Protein AF-A0A068RCE5-F1 (afdb_monomer_lite)

Foldseek 3Di:
DKLVVLCVLQVNDSVVSVVLLCVLCVVVVHDQVVFKDWDQDPPPRDTDIIGDDDPVSLLSSCVPPDPSSSVSVVVVVVVVVVVPDDDPPDPVVNVVVVVVVVVVVVVVVVVCVVCVVVVVLLVVPQPPDDFAALVVLCVSLVFDSVVLVVVCVVVQQWDDDPNATDGDPVCVVVVQKDWDWDADPVGDIDIGITGHSNNSSVSCVPCCCPGVPPPVPPQWDADFFWKAFPVGFIKTFGTARPVQQKTWIGGVPDPDIDIDRVVVCVVGIDTDD

Radius of gyration: 35.71 Å; chains: 1; bounding box: 73×87×72 Å

Secondary structure (DSSP, 8-state):
-BHHHHHHHHT--HHHHHHHHHHHHHHHT--GGGGEEEEEPTTT--EEEEEB--HHHHHHHHHTS-HHHHHHHHHHHHHHHTTSPPPPSSHHHHHHHHHHHHHHHHHHHHHHHHHHHHHHHHHHHHSS-S-EEHHHHHHHTT--HHHHHHHHHHTTSEEEETTEEEE-HHHHHTTSEEEEEEE-TTS-EEEEEEE-HHHHHHHHHHHHHHHSTTTTTTTEEEEEEEEEETT--EEEEEEEETTTTEEEEEETT--S-EEEEHHHHHHHEEE--

Structure (mmCIF, N/CA/C/O backbone):
data_AF-A0A068RCE5-F1
#
_entry.id   AF-A0A068RCE5-F1
#
loop_
_atom_site.group_PDB
_atom_site.id
_atom_site.type_symbol
_atom_site.label_atom_id
_atom_site.label_alt_id
_atom_site.label_comp_id
_atom_site.label_asym_id
_atom_site.label_entity_id
_atom_site.label_seq_id
_atom_site.pdbx_PDB_ins_code
_atom_site.Cartn_x
_atom_site.Cartn_y
_atom_site.Cartn_z
_atom_site.occupancy
_atom_site.B_iso_or_equiv
_atom_site.auth_seq_id
_atom_site.auth_comp_id
_atom_site.auth_asym_id
_atom_site.auth_atom_id
_atom_site.pdbx_PDB_model_num
ATOM 1 N N . MET A 1 1 ? -16.462 16.523 17.023 1.00 91.62 1 MET A N 1
ATOM 2 C CA . MET A 1 1 ? -17.443 17.088 16.072 1.00 91.62 1 MET A CA 1
ATOM 3 C C . MET A 1 1 ? -17.054 18.531 15.794 1.00 91.62 1 MET A C 1
ATOM 5 O O . MET A 1 1 ? -16.745 19.243 16.746 1.00 91.62 1 MET A O 1
ATOM 9 N N . SER A 1 2 ? -17.020 18.970 14.532 1.00 95.38 2 SER A N 1
ATOM 10 C CA . SER A 1 2 ? -16.568 20.337 14.219 1.00 95.38 2 SER A CA 1
ATOM 11 C C . SER A 1 2 ? -17.676 21.374 14.422 1.00 95.38 2 SER A C 1
ATOM 13 O O . SER A 1 2 ? -18.862 21.087 14.247 1.00 95.38 2 SER A O 1
ATOM 15 N N . SER A 1 3 ? -17.316 22.621 14.736 1.00 95.88 3 SER A N 1
ATOM 16 C CA . SER A 1 3 ? -18.290 23.710 14.898 1.00 95.88 3 SER A CA 1
ATOM 17 C C . SER A 1 3 ? -19.062 24.019 13.609 1.00 95.88 3 SER A C 1
ATOM 19 O O . SER A 1 3 ? -20.218 24.444 13.670 1.00 95.88 3 SER A O 1
ATOM 21 N N . ARG A 1 4 ? -18.477 23.747 12.433 1.00 94.62 4 ARG A N 1
ATOM 22 C CA . ARG A 1 4 ? -19.174 23.817 11.136 1.00 94.62 4 ARG A CA 1
ATOM 23 C C . ARG A 1 4 ? -20.193 22.699 10.960 1.00 94.62 4 ARG A C 1
ATOM 25 O O . ARG A 1 4 ? -21.299 22.961 10.492 1.00 94.62 4 ARG A O 1
ATOM 32 N N . GLU A 1 5 ? -19.845 21.478 11.356 1.00 94.50 5 GLU A N 1
ATOM 33 C CA . GLU A 1 5 ? -20.764 20.338 11.343 1.00 94.50 5 GLU A CA 1
ATOM 34 C C . GLU A 1 5 ? -21.948 20.587 12.290 1.00 94.50 5 GLU A C 1
ATOM 36 O O . GLU A 1 5 ? -23.103 20.436 11.893 1.00 94.50 5 GLU A O 1
ATOM 41 N N . ILE A 1 6 ? -21.683 21.095 13.498 1.00 95.19 6 ILE A N 1
ATOM 42 C CA . ILE A 1 6 ? -22.714 21.504 14.465 1.00 95.19 6 ILE A CA 1
ATOM 43 C C . ILE A 1 6 ? -23.626 22.581 13.864 1.00 95.19 6 ILE A C 1
ATOM 45 O O . ILE A 1 6 ? -24.852 22.475 13.955 1.00 95.19 6 ILE A O 1
ATOM 49 N N . ALA A 1 7 ? -23.061 23.601 13.212 1.00 95.81 7 ALA A N 1
ATOM 50 C CA . ALA A 1 7 ? -23.828 24.651 12.543 1.00 95.81 7 ALA A CA 1
ATOM 51 C C . ALA A 1 7 ? -24.741 24.088 11.440 1.00 95.81 7 ALA A C 1
ATOM 53 O O . ALA A 1 7 ? -25.925 24.423 11.393 1.00 95.81 7 ALA A O 1
ATOM 54 N N . ALA A 1 8 ? -24.234 23.170 10.613 1.00 94.75 8 ALA A N 1
ATOM 55 C CA . ALA A 1 8 ? -25.013 22.517 9.563 1.00 94.75 8 ALA A CA 1
ATOM 56 C C . ALA A 1 8 ? -26.163 21.662 10.130 1.00 94.75 8 ALA A C 1
ATOM 58 O O . ALA A 1 8 ? -27.304 21.776 9.679 1.00 94.75 8 ALA A O 1
ATOM 59 N N . LEU A 1 9 ? -25.907 20.855 11.164 1.00 94.19 9 LEU A N 1
ATOM 60 C CA . LEU A 1 9 ? -26.933 20.021 11.806 1.00 94.19 9 LEU A CA 1
ATOM 61 C C . LEU A 1 9 ? -28.018 20.866 12.479 1.00 94.19 9 LEU A C 1
ATOM 63 O O . LEU A 1 9 ? -29.211 20.537 12.442 1.00 94.19 9 LEU A O 1
ATOM 67 N N . THR A 1 10 ? -27.608 21.974 13.093 1.00 92.81 10 THR A N 1
ATOM 68 C CA . THR A 1 10 ? -28.510 22.827 13.867 1.00 92.81 10 THR A CA 1
ATOM 69 C C . THR A 1 10 ? -29.161 23.941 13.066 1.00 92.81 10 THR A C 1
ATOM 71 O O . THR A 1 10 ? -30.092 24.566 13.566 1.00 92.81 10 THR A O 1
ATOM 74 N N . GLN A 1 11 ? -28.716 24.173 11.829 1.00 92.94 11 GLN A N 1
ATOM 75 C CA . GLN A 1 11 ? -29.129 25.313 11.004 1.00 92.94 11 GLN A CA 1
ATOM 76 C C . GLN A 1 11 ? -28.867 26.669 11.689 1.00 92.94 11 GLN A C 1
ATOM 78 O O . GLN A 1 11 ? -29.516 27.669 11.386 1.00 92.94 11 GLN A O 1
ATOM 83 N N . LYS A 1 12 ? -27.909 26.716 12.625 1.00 92.75 12 LYS A N 1
ATOM 84 C CA . LYS A 1 12 ? -27.411 27.958 13.226 1.00 92.75 12 LYS A CA 1
ATOM 85 C C . LYS A 1 12 ? -26.290 28.516 12.360 1.00 92.75 12 LYS A C 1
ATOM 87 O O . LYS A 1 12 ? -25.569 27.771 11.698 1.00 92.75 12 LYS A O 1
ATOM 92 N N . ARG A 1 13 ? -26.092 29.836 12.386 1.00 95.50 13 ARG A N 1
ATOM 93 C CA . ARG A 1 13 ? -24.914 30.426 11.739 1.00 95.50 13 ARG A CA 1
ATOM 94 C C . ARG A 1 13 ? -23.663 29.941 12.466 1.00 95.50 13 ARG A C 1
ATOM 96 O O . ARG A 1 13 ? -23.629 29.934 13.695 1.00 95.50 13 ARG A O 1
ATOM 103 N N . HIS A 1 14 ? -22.621 29.598 11.710 1.00 94.88 14 HIS A N 1
ATOM 104 C CA . HIS A 1 14 ? -21.346 29.123 12.264 1.00 94.88 14 HIS A CA 1
ATOM 105 C C . HIS A 1 14 ? -20.757 30.092 13.299 1.00 94.88 14 HIS A C 1
ATOM 107 O O . HIS A 1 14 ? -20.295 29.659 14.348 1.00 94.88 14 HIS A O 1
ATOM 113 N N . PHE A 1 15 ? -20.892 31.399 13.063 1.00 95.62 15 PHE A N 1
ATOM 114 C CA . PHE A 1 15 ? -20.518 32.441 14.020 1.00 95.62 15 PHE A CA 1
ATOM 115 C C . PHE A 1 15 ? -21.217 32.305 15.384 1.00 95.62 15 PHE A C 1
ATOM 117 O O . PHE A 1 15 ? -20.566 32.417 16.419 1.00 95.62 15 PHE A O 1
ATOM 124 N N . ASP A 1 16 ? -22.528 32.037 15.403 1.00 95.81 16 ASP A N 1
ATOM 125 C CA . ASP A 1 16 ? -23.274 31.889 16.657 1.00 95.81 16 ASP A CA 1
ATOM 126 C C . ASP A 1 16 ? -22.847 30.619 17.405 1.00 95.81 16 ASP A C 1
ATOM 128 O O . ASP A 1 16 ? -22.744 30.643 18.625 1.00 95.81 16 ASP A O 1
ATOM 132 N N . VAL A 1 17 ? -22.539 29.537 16.680 1.00 95.56 17 VAL A N 1
ATOM 133 C CA . VAL A 1 17 ? -22.009 28.300 17.275 1.00 95.56 17 VAL A CA 1
ATOM 134 C C . VAL A 1 17 ? -20.625 28.527 17.882 1.00 95.56 17 VAL A C 1
ATOM 136 O O . VAL A 1 17 ? -20.387 28.095 19.002 1.00 95.56 17 VAL A O 1
ATOM 139 N N . MET A 1 18 ? -19.724 29.236 17.192 1.00 95.94 18 MET A N 1
ATOM 140 C CA . MET A 1 18 ? -18.404 29.571 17.743 1.00 95.94 18 MET A CA 1
ATOM 141 C C . MET A 1 18 ? -18.514 30.397 19.025 1.00 95.94 18 MET A C 1
ATOM 143 O O . MET A 1 18 ? -17.842 30.085 19.999 1.00 95.94 18 MET A O 1
ATOM 147 N N . ARG A 1 19 ? -19.406 31.393 19.052 1.00 95.81 19 ARG A N 1
ATOM 148 C CA . ARG A 1 19 ? -19.656 32.188 20.260 1.00 95.81 19 ARG A CA 1
ATOM 149 C C . ARG A 1 19 ? -20.193 31.335 21.410 1.00 95.81 19 ARG A C 1
ATOM 151 O O . ARG A 1 19 ? -19.812 31.548 22.555 1.00 95.81 19 ARG A O 1
ATOM 158 N N . ASP A 1 20 ? -21.107 30.409 21.125 1.00 95.88 20 ASP A N 1
ATOM 159 C CA . ASP A 1 20 ? -21.656 29.519 22.153 1.00 95.88 20 ASP A CA 1
ATOM 160 C C . ASP A 1 20 ? -20.568 28.594 22.723 1.00 95.88 20 ASP A C 1
ATOM 162 O O . ASP A 1 20 ? -20.542 28.366 23.928 1.00 95.88 20 ASP A O 1
ATOM 166 N N . ILE A 1 21 ? -19.645 28.121 21.877 1.00 96.25 21 ILE A N 1
ATOM 167 C CA . ILE A 1 21 ? -18.471 27.342 22.293 1.00 96.25 21 ILE A CA 1
ATOM 168 C C . ILE A 1 21 ? -17.568 28.182 23.195 1.00 96.25 21 ILE A C 1
ATOM 170 O O . ILE A 1 21 ? -17.272 27.760 24.303 1.00 96.25 21 ILE A O 1
ATOM 174 N N . GLU A 1 22 ? -17.176 29.383 22.771 1.00 96.06 22 GLU A N 1
ATOM 175 C CA . GLU A 1 22 ? -16.311 30.261 23.573 1.00 96.06 22 GLU A CA 1
ATOM 176 C C . GLU A 1 22 ? -16.919 30.554 24.953 1.00 96.06 22 GLU A C 1
ATOM 178 O O . GLU A 1 22 ? -16.228 30.447 25.962 1.00 96.06 22 GLU A O 1
ATOM 183 N N . ARG A 1 23 ? -18.229 30.835 25.015 1.00 96.06 23 ARG A N 1
ATOM 184 C CA . ARG A 1 23 ? -18.948 31.037 26.284 1.00 96.06 23 ARG A CA 1
ATOM 185 C C . ARG A 1 23 ? -19.003 29.782 27.147 1.00 96.06 23 ARG A C 1
ATOM 187 O O . ARG A 1 23 ? -18.909 29.884 28.363 1.00 96.06 23 ARG A O 1
ATOM 194 N N . MET A 1 24 ? -19.205 28.614 26.538 1.00 96.56 24 MET A N 1
ATOM 195 C CA . MET A 1 24 ? -19.209 27.342 27.259 1.00 96.56 24 MET A CA 1
ATOM 196 C C . MET A 1 24 ? -17.838 27.085 27.895 1.00 96.56 24 MET A C 1
ATOM 198 O O . MET A 1 24 ? -17.775 26.777 29.078 1.00 96.56 24 MET A O 1
ATOM 202 N N . PHE A 1 25 ? -16.750 27.276 27.147 1.00 96.81 25 PHE A N 1
ATOM 203 C CA . PHE A 1 25 ? -15.388 27.135 27.669 1.00 96.81 25 PHE A CA 1
ATOM 204 C C . PHE A 1 25 ? -15.085 28.153 28.780 1.00 96.81 25 PHE A C 1
ATOM 206 O O . PHE A 1 25 ? -14.553 27.779 29.821 1.00 96.81 25 PHE A O 1
ATOM 213 N N . GLU A 1 26 ? -15.517 29.409 28.623 1.00 95.81 26 GLU A N 1
ATOM 214 C CA . GLU A 1 26 ? -15.409 30.435 29.671 1.00 95.81 26 GLU A CA 1
ATOM 215 C C . GLU A 1 26 ? -16.122 30.014 30.969 1.00 95.81 26 GLU A C 1
ATOM 217 O O . GLU A 1 26 ? -15.574 30.172 32.057 1.00 95.81 26 GLU A O 1
ATOM 222 N N . GLN A 1 27 ? -17.319 29.426 30.865 1.00 94.75 27 GLN A N 1
ATOM 223 C CA . GLN A 1 27 ? -18.077 28.921 32.017 1.00 94.75 27 GLN A CA 1
ATOM 224 C C . GLN A 1 27 ? -17.422 27.709 32.688 1.00 94.75 27 GLN A C 1
ATOM 226 O O . GLN A 1 27 ? -17.545 27.553 33.903 1.00 94.75 27 GLN A O 1
ATOM 231 N N . LEU A 1 28 ? -16.742 26.861 31.913 1.00 94.62 28 LEU A N 1
ATOM 232 C CA . LEU A 1 28 ? -15.990 25.709 32.416 1.00 94.62 28 LEU A CA 1
ATOM 233 C C . LEU A 1 28 ? -14.626 26.110 33.009 1.00 94.62 28 LEU A C 1
ATOM 235 O O . LEU A 1 28 ? -14.025 25.328 33.740 1.00 94.62 28 LEU A O 1
ATOM 239 N N . GLY A 1 29 ? -14.152 27.334 32.745 1.00 94.19 29 GLY A N 1
ATOM 240 C CA . GLY A 1 29 ? -12.808 27.775 33.122 1.00 94.19 29 GLY A CA 1
ATOM 241 C C . GLY A 1 29 ? -11.709 27.154 32.253 1.00 94.19 29 GLY A C 1
ATOM 242 O O . GLY A 1 29 ? -10.571 27.025 32.702 1.00 94.19 29 GLY A O 1
ATOM 243 N N . GLU A 1 30 ? -12.048 26.764 31.024 1.00 94.81 30 GLU A N 1
ATOM 244 C CA . GLU A 1 30 ? -11.166 26.092 30.070 1.00 94.81 30 GLU A CA 1
ATOM 245 C C . GLU A 1 30 ? -10.806 27.008 28.888 1.00 94.81 30 GLU A C 1
ATOM 247 O O . GLU A 1 30 ? -11.535 27.946 28.561 1.00 94.81 30 GLU A O 1
ATOM 252 N N . ASP A 1 31 ? -9.683 26.735 28.215 1.00 92.44 31 ASP A N 1
ATOM 253 C CA . ASP A 1 31 ? -9.248 27.515 27.049 1.00 92.44 31 ASP A CA 1
ATOM 254 C C . ASP A 1 31 ? -9.745 26.885 25.730 1.00 92.44 31 ASP A C 1
ATOM 256 O O . ASP A 1 31 ? -9.297 25.792 25.360 1.00 92.44 31 ASP A O 1
ATOM 260 N N . PRO A 1 32 ? -10.610 27.570 24.953 1.00 90.62 32 PRO A N 1
ATOM 261 C CA . PRO A 1 32 ? -11.092 27.057 23.673 1.00 90.62 32 PRO A CA 1
ATOM 262 C C . PRO A 1 32 ? -9.989 26.951 22.606 1.00 90.62 32 PRO A C 1
ATOM 264 O O . PRO A 1 32 ? -10.195 26.283 21.590 1.00 90.62 32 PRO A O 1
ATOM 267 N N . GLN A 1 33 ? -8.814 27.569 22.791 1.00 90.81 33 GLN A N 1
ATOM 268 C CA . GLN A 1 33 ? -7.694 27.434 21.847 1.00 90.81 33 GLN A CA 1
ATOM 269 C C . GLN A 1 33 ? -7.186 25.996 21.729 1.00 90.81 33 GLN A C 1
ATOM 271 O O . GLN A 1 33 ? -6.713 25.617 20.658 1.00 90.81 33 GLN A O 1
ATOM 276 N N . GLY A 1 34 ? -7.348 25.169 22.770 1.00 89.00 34 GLY A N 1
ATOM 277 C CA . GLY A 1 34 ? -6.962 23.754 22.734 1.00 89.00 34 GLY A CA 1
ATOM 278 C C . GLY A 1 34 ? -7.698 22.938 21.665 1.00 89.00 34 GLY A C 1
ATOM 279 O O . GLY A 1 34 ? -7.194 21.911 21.217 1.00 89.00 34 GLY A O 1
ATOM 280 N N . CYS A 1 35 ? -8.860 23.416 21.212 1.00 91.38 35 CYS A N 1
ATOM 281 C CA . CYS A 1 35 ? -9.652 22.785 20.160 1.00 91.38 35 CYS A CA 1
ATOM 282 C C . CYS A 1 35 ? -9.793 23.643 18.891 1.00 91.38 35 CYS A C 1
ATOM 284 O O . CYS A 1 35 ? -10.565 23.289 17.997 1.00 91.38 35 CYS A O 1
ATOM 286 N N . ALA A 1 36 ? -9.081 24.769 18.786 1.00 93.56 36 ALA A N 1
ATOM 287 C CA . ALA A 1 36 ? -9.133 25.638 17.614 1.00 93.56 36 ALA A CA 1
ATOM 288 C C . ALA A 1 36 ? -8.346 25.041 16.433 1.00 93.56 36 ALA A C 1
ATOM 290 O O . ALA A 1 36 ? -7.205 24.609 16.580 1.00 93.56 36 ALA A O 1
ATOM 291 N N . GLN A 1 37 ? -8.933 25.062 15.235 1.00 93.19 37 GLN A N 1
ATOM 292 C CA . GLN A 1 37 ? -8.290 24.603 14.002 1.00 93.19 37 GLN A CA 1
ATOM 293 C C . GLN A 1 37 ? -8.615 25.512 12.810 1.00 93.19 37 GLN A C 1
ATOM 295 O O . GLN A 1 37 ? -9.588 26.271 12.818 1.00 93.19 37 GLN A O 1
ATOM 300 N N . ASN A 1 38 ? -7.787 25.430 11.766 1.00 91.88 38 ASN A N 1
ATOM 301 C CA . ASN A 1 38 ? -7.989 26.166 10.521 1.00 91.88 38 ASN A CA 1
ATOM 302 C C . ASN A 1 38 ? -8.658 25.272 9.477 1.00 91.88 38 ASN A C 1
ATOM 304 O O . ASN A 1 38 ? -8.106 24.255 9.061 1.00 91.88 38 ASN A O 1
ATOM 308 N N . PHE A 1 39 ? -9.821 25.699 9.001 1.00 89.31 39 PHE A N 1
ATOM 309 C CA . PHE A 1 39 ? -10.518 25.097 7.875 1.00 89.31 39 PHE A CA 1
ATOM 310 C C . PHE A 1 39 ? -10.140 25.804 6.576 1.00 89.31 39 PHE A C 1
ATOM 312 O O . PHE A 1 39 ? -10.364 27.008 6.434 1.00 89.31 39 PHE A O 1
ATOM 319 N N . VAL A 1 40 ? -9.610 25.054 5.611 1.00 90.75 40 VAL A N 1
ATOM 320 C CA . VAL A 1 40 ? -9.340 25.554 4.257 1.00 90.75 40 VAL A CA 1
ATOM 321 C C . VAL A 1 40 ? -10.590 25.366 3.407 1.00 90.75 40 VAL A C 1
ATOM 323 O O . VAL A 1 40 ? -11.037 24.243 3.179 1.00 90.75 40 VAL A O 1
ATOM 326 N N . HIS A 1 41 ? -11.158 26.462 2.914 1.00 85.75 41 HIS A N 1
ATOM 327 C CA . HIS A 1 41 ? -12.366 26.395 2.105 1.00 85.75 41 HIS A CA 1
ATOM 328 C C . HIS A 1 41 ? -12.047 25.948 0.664 1.00 85.75 41 HIS A C 1
ATOM 330 O O . HIS A 1 41 ? -11.203 26.559 0.002 1.00 85.75 41 HIS A O 1
ATOM 336 N N . PRO A 1 42 ? -12.739 24.922 0.127 1.00 86.50 42 PRO A N 1
ATOM 337 C CA . PRO A 1 42 ? -12.348 24.256 -1.121 1.00 86.50 42 PRO A CA 1
ATOM 338 C C . PRO A 1 42 ? -12.473 25.138 -2.371 1.00 86.50 42 PRO A C 1
ATOM 340 O O . PRO A 1 42 ? -11.832 24.869 -3.379 1.00 86.50 42 PRO A O 1
ATOM 343 N N . GLN A 1 43 ? -13.294 26.190 -2.323 1.00 88.00 43 GLN A N 1
ATOM 344 C CA . GLN A 1 43 ? -13.552 27.056 -3.480 1.00 88.00 43 GLN A CA 1
ATOM 345 C C . GLN A 1 43 ? -12.516 28.174 -3.671 1.00 88.00 43 GLN A C 1
ATOM 347 O O . GLN A 1 43 ? -12.311 28.631 -4.789 1.00 88.00 43 GLN A O 1
ATOM 352 N N . ASN A 1 44 ? -11.913 28.669 -2.589 1.00 90.62 44 ASN A N 1
ATOM 353 C CA . ASN A 1 44 ? -11.079 29.878 -2.614 1.00 90.62 44 ASN A CA 1
ATOM 354 C C . ASN A 1 44 ? -9.739 29.697 -1.884 1.00 90.62 44 ASN A C 1
ATOM 356 O O . ASN A 1 44 ? -8.971 30.652 -1.794 1.00 90.62 44 ASN A O 1
ATOM 360 N N . SER A 1 45 ? -9.477 28.503 -1.342 1.00 87.75 45 SER A N 1
ATOM 361 C CA . SER A 1 45 ? -8.292 28.169 -0.547 1.00 87.75 45 SER A CA 1
ATOM 362 C C . SER A 1 45 ? -8.045 29.105 0.644 1.00 87.75 45 SER A C 1
ATOM 364 O O . SER A 1 45 ? -6.940 29.143 1.183 1.00 87.75 45 SER A O 1
ATOM 366 N N . GLN A 1 46 ? -9.058 29.866 1.075 1.00 90.44 46 GLN A N 1
ATOM 367 C CA . GLN A 1 46 ? -8.955 30.741 2.238 1.00 90.44 46 GLN A CA 1
ATOM 368 C C . GLN A 1 46 ? -9.097 29.929 3.523 1.00 90.44 46 GLN A C 1
ATOM 370 O O . GLN A 1 46 ? -9.851 28.954 3.579 1.00 90.44 46 GLN A O 1
ATOM 375 N N . GLN A 1 47 ? -8.373 30.351 4.557 1.00 90.19 47 GLN A N 1
ATOM 376 C CA . GLN A 1 47 ? -8.423 29.738 5.878 1.00 90.19 47 GLN A CA 1
ATOM 377 C C . GLN A 1 47 ? -9.436 30.457 6.761 1.00 90.19 47 GLN A C 1
ATOM 379 O O . GLN A 1 47 ? -9.435 31.683 6.863 1.00 90.19 47 GLN A O 1
ATOM 384 N N . TYR A 1 48 ? -10.275 29.678 7.430 1.00 89.12 48 TYR A N 1
ATOM 385 C CA . TYR A 1 48 ? -11.241 30.160 8.402 1.00 89.12 48 TYR A CA 1
ATOM 386 C C . TYR A 1 48 ? -11.069 29.401 9.710 1.00 89.12 48 TYR A C 1
ATOM 388 O O . TYR A 1 48 ? -10.898 28.185 9.701 1.00 89.12 48 TYR A O 1
ATOM 396 N N . ARG A 1 49 ? -11.189 30.104 10.834 1.00 92.06 49 ARG A N 1
ATOM 397 C CA . ARG A 1 49 ? -11.148 29.476 12.155 1.00 92.06 49 ARG A CA 1
ATOM 398 C C . ARG A 1 49 ? -12.380 28.598 12.378 1.00 92.06 49 ARG A C 1
ATOM 400 O O . ARG A 1 49 ? -13.494 28.981 12.016 1.00 92.06 49 ARG A O 1
ATOM 407 N N . GLU A 1 50 ? -12.186 27.446 12.997 1.00 95.06 50 GLU A N 1
ATOM 408 C CA . GLU A 1 50 ? -13.242 26.589 13.531 1.00 95.06 50 GLU A CA 1
ATOM 409 C C . GLU A 1 50 ? -12.769 25.874 14.807 1.00 95.06 50 GLU A C 1
ATOM 411 O O . GLU A 1 50 ? -11.611 26.000 15.194 1.00 95.06 50 GLU A O 1
ATOM 416 N N . TYR A 1 51 ? -13.674 25.148 15.466 1.00 96.81 51 TYR A N 1
ATOM 417 C CA . TYR A 1 51 ? -13.387 24.399 16.693 1.00 96.81 51 TYR A CA 1
ATOM 418 C C . TYR A 1 51 ? -13.724 22.926 16.490 1.00 96.81 51 TYR A C 1
ATOM 420 O O . TYR A 1 51 ? -14.777 22.620 15.924 1.00 96.81 51 TYR A O 1
ATOM 428 N N . GLN A 1 52 ? -12.866 22.034 16.974 1.00 95.94 52 GLN A N 1
ATOM 429 C CA . GLN A 1 52 ? -13.063 20.590 16.960 1.00 95.94 52 GLN A CA 1
ATOM 430 C C . GLN A 1 52 ? -13.326 20.086 18.375 1.00 95.94 52 GLN A C 1
ATOM 432 O O . GLN A 1 52 ? -12.402 19.802 19.128 1.00 95.94 52 GLN A O 1
ATOM 437 N N . LEU A 1 53 ? -14.600 19.945 18.727 1.00 95.12 53 LEU A N 1
ATOM 438 C CA . LEU A 1 53 ? -14.984 19.493 20.060 1.00 95.12 53 LEU A CA 1
ATOM 439 C C . LEU A 1 53 ? -14.839 17.978 20.193 1.00 95.12 53 LEU A C 1
ATOM 441 O O . LEU A 1 53 ? -15.142 17.231 19.252 1.00 95.12 53 LEU A O 1
ATOM 445 N N . ASP A 1 54 ? -14.443 17.521 21.376 1.00 92.44 54 ASP A N 1
ATOM 446 C CA . ASP A 1 54 ? -14.592 16.123 21.767 1.00 92.44 54 ASP A CA 1
ATOM 447 C C . ASP A 1 54 ? -16.066 15.788 22.075 1.00 92.44 54 ASP A C 1
ATOM 449 O O . ASP A 1 54 ? -16.985 16.592 21.858 1.00 92.44 54 ASP A O 1
ATOM 453 N N . ARG A 1 55 ? -16.309 14.560 22.535 1.00 90.50 55 ARG A N 1
ATOM 454 C CA . ARG A 1 55 ? -17.655 14.079 22.855 1.00 90.50 55 ARG A CA 1
ATOM 455 C C . ARG A 1 55 ? -18.276 14.858 24.016 1.00 90.50 55 ARG A C 1
ATOM 457 O O . ARG A 1 55 ? -19.410 15.307 23.877 1.00 90.50 55 ARG A O 1
ATOM 464 N N . GLU A 1 56 ? -17.547 15.043 25.110 1.00 93.56 56 GLU A N 1
ATOM 465 C CA . GLU A 1 56 ? -18.064 15.660 26.338 1.00 93.56 56 GLU A CA 1
ATOM 466 C C . GLU A 1 56 ? -18.409 17.134 26.123 1.00 93.56 56 GLU A C 1
ATOM 468 O O . GLU A 1 56 ? -19.506 17.569 26.467 1.00 93.56 56 GLU A O 1
ATOM 473 N N . HIS A 1 57 ? -17.544 17.881 25.440 1.00 95.50 57 HIS A N 1
ATOM 474 C CA . HIS A 1 57 ? -17.788 19.273 25.078 1.00 95.50 57 HIS A CA 1
ATOM 475 C C . HIS A 1 57 ? -18.938 19.416 24.078 1.00 95.50 57 HIS A C 1
ATOM 477 O O . HIS A 1 57 ? -19.738 20.347 24.179 1.00 95.50 57 HIS A O 1
ATOM 483 N N . THR A 1 58 ? -19.069 18.487 23.122 1.00 94.81 58 THR A N 1
ATOM 484 C CA . THR A 1 58 ? -20.227 18.475 22.213 1.00 94.81 58 THR A CA 1
ATOM 485 C C . THR A 1 58 ? -21.519 18.224 22.993 1.00 94.81 58 THR A C 1
ATOM 487 O O . THR A 1 58 ? -22.511 18.915 22.765 1.00 94.81 58 THR A O 1
ATOM 490 N N . GLU A 1 59 ? -21.521 17.269 23.925 1.00 93.75 59 GLU A N 1
ATOM 491 C CA . GLU A 1 59 ? -22.670 16.955 24.780 1.00 93.75 59 GLU A CA 1
ATOM 492 C C . GLU A 1 59 ? -23.030 18.124 25.707 1.00 93.75 59 GLU A C 1
ATOM 494 O O . GLU A 1 59 ? -24.201 18.500 25.792 1.00 93.75 59 GLU A O 1
ATOM 499 N N . CYS A 1 60 ? -22.036 18.758 26.327 1.00 94.31 60 CYS A N 1
ATOM 500 C CA . CYS A 1 60 ? -22.217 19.942 27.158 1.00 94.31 60 CYS A CA 1
ATOM 501 C C . CYS A 1 60 ? -22.864 21.079 26.356 1.00 94.31 60 CYS A C 1
ATOM 503 O O . CYS A 1 60 ? -23.930 21.568 26.736 1.00 94.31 60 CYS A O 1
ATOM 505 N N . LEU A 1 61 ? -22.312 21.418 25.184 1.00 94.38 61 LEU A N 1
ATOM 506 C CA . LEU A 1 61 ? -22.822 22.490 24.325 1.00 94.38 61 LEU A CA 1
ATOM 507 C C . LEU A 1 61 ? -24.299 22.292 23.973 1.00 94.38 61 LEU A C 1
ATOM 509 O O . LEU A 1 61 ? -25.098 23.232 24.017 1.00 94.38 61 LEU A O 1
ATOM 513 N N . ILE A 1 62 ? -24.684 21.063 23.616 1.00 93.19 62 ILE A N 1
ATOM 514 C CA . ILE A 1 62 ? -26.057 20.806 23.189 1.00 93.19 62 ILE A CA 1
ATOM 515 C C . ILE A 1 62 ? -27.050 20.864 24.336 1.00 93.19 62 ILE A C 1
ATOM 517 O O . ILE A 1 62 ? -28.215 21.131 24.064 1.00 93.19 62 ILE A O 1
ATOM 521 N N . THR A 1 63 ? -26.658 20.662 25.598 1.00 91.38 63 THR A N 1
ATOM 522 C CA . THR A 1 63 ? -27.608 20.742 26.726 1.00 91.38 63 THR A CA 1
ATOM 523 C C . THR A 1 63 ? -28.347 22.082 26.775 1.00 91.38 63 THR A C 1
ATOM 525 O O . THR A 1 63 ? -29.534 22.090 27.106 1.00 91.38 63 THR A O 1
ATOM 528 N N . GLY A 1 64 ? -27.700 23.171 26.338 1.00 87.69 64 GLY A N 1
ATOM 529 C CA . GLY A 1 64 ? -28.286 24.508 26.213 1.00 87.69 64 GLY A CA 1
ATOM 530 C C . GLY A 1 64 ? -29.110 24.756 24.940 1.00 87.69 64 GLY A C 1
ATOM 531 O O . GLY A 1 64 ? -29.680 25.834 24.776 1.00 87.69 64 GLY A O 1
ATOM 532 N N . TYR A 1 65 ? -29.181 23.800 24.008 1.00 92.38 65 TYR A N 1
ATOM 533 C CA . TYR A 1 65 ? -29.941 23.921 22.758 1.00 92.38 65 TYR A CA 1
ATOM 534 C C . TYR A 1 65 ? -31.360 23.343 22.890 1.00 92.38 65 TYR A C 1
ATOM 536 O O . TYR A 1 65 ? -31.668 22.547 23.778 1.00 92.38 65 TYR A O 1
ATOM 544 N N . SER A 1 66 ? -32.256 23.713 21.967 1.00 92.31 66 SER A N 1
ATOM 545 C CA . SER A 1 66 ? -33.623 23.176 21.955 1.00 92.31 66 SER A CA 1
ATOM 546 C C . SER A 1 66 ? -33.635 21.657 21.739 1.00 92.31 66 SER A C 1
ATOM 548 O O . SER A 1 66 ? -32.754 21.099 21.082 1.00 92.31 66 SER A O 1
ATOM 550 N N . ALA A 1 67 ? -34.662 20.970 22.251 1.00 90.25 67 ALA A N 1
ATOM 551 C CA . ALA A 1 67 ? -34.778 19.511 22.155 1.00 90.25 67 ALA A CA 1
ATOM 552 C C . ALA A 1 67 ? -34.621 18.978 20.717 1.00 90.25 67 ALA A C 1
ATOM 554 O O . ALA A 1 67 ? -33.946 17.972 20.503 1.00 90.25 67 ALA A O 1
ATOM 555 N N . THR A 1 68 ? -35.163 19.690 19.725 1.00 92.12 68 THR A N 1
ATOM 556 C CA . THR A 1 68 ? -35.027 19.342 18.304 1.00 92.12 68 THR A CA 1
ATOM 557 C C . THR A 1 68 ? -33.572 19.368 17.839 1.00 92.12 68 THR A C 1
ATOM 559 O O . THR A 1 68 ? -33.128 18.446 17.157 1.00 92.12 68 THR A O 1
ATOM 562 N N . LEU A 1 69 ? -32.816 20.402 18.214 1.00 91.44 69 LEU A N 1
ATOM 563 C CA . LEU A 1 69 ? -31.406 20.546 17.845 1.00 91.44 69 LEU A CA 1
ATOM 564 C C . LEU A 1 69 ? -30.535 19.510 18.561 1.00 91.44 69 LEU A C 1
ATOM 566 O O . LEU A 1 69 ? -29.691 18.880 17.925 1.00 91.44 69 LEU A O 1
ATOM 570 N N . ARG A 1 70 ? -30.811 19.266 19.850 1.00 92.75 70 ARG A N 1
ATOM 571 C CA . ARG A 1 70 ? -30.153 18.217 20.642 1.00 92.75 70 ARG A CA 1
ATOM 572 C C . ARG A 1 70 ? -30.281 16.854 19.979 1.00 92.75 70 ARG A C 1
ATOM 574 O O . ARG A 1 70 ? -29.279 16.186 19.758 1.00 92.75 70 ARG A O 1
ATOM 581 N N . MET A 1 71 ? -31.494 16.470 19.577 1.00 93.00 71 MET A N 1
ATOM 582 C CA . MET A 1 71 ? -31.726 15.171 18.941 1.00 93.00 71 MET A CA 1
ATOM 583 C C . MET A 1 71 ? -30.996 15.007 17.605 1.00 93.00 71 MET A C 1
ATOM 585 O O . MET A 1 71 ? -30.574 13.896 17.290 1.00 93.00 71 MET A O 1
ATOM 589 N N . ARG A 1 72 ? -30.819 16.079 16.821 1.00 91.81 72 ARG A N 1
ATOM 590 C CA . ARG A 1 72 ? -30.043 16.017 15.568 1.00 91.81 72 ARG A CA 1
ATOM 591 C C . ARG A 1 72 ? -28.571 15.714 15.833 1.00 91.81 72 ARG A C 1
ATOM 593 O O . ARG A 1 72 ? -28.006 14.853 15.168 1.00 91.81 72 ARG A O 1
ATOM 600 N N . ILE A 1 73 ? -27.981 16.374 16.827 1.00 91.19 73 ILE A N 1
ATOM 601 C CA . ILE A 1 73 ? -26.575 16.163 17.186 1.00 91.19 73 ILE A CA 1
ATOM 602 C C . ILE A 1 73 ? -26.371 14.794 17.845 1.00 91.19 73 ILE A C 1
ATOM 604 O O . ILE A 1 73 ? -25.448 14.082 17.468 1.00 91.19 73 ILE A O 1
ATOM 608 N N . ILE A 1 74 ? -27.269 14.366 18.741 1.00 90.19 74 ILE A N 1
ATOM 609 C CA . ILE A 1 74 ? -27.209 13.034 19.371 1.00 90.19 74 ILE A CA 1
ATOM 610 C C . ILE A 1 74 ? -27.249 11.918 18.319 1.00 90.19 74 ILE A C 1
ATOM 612 O O . ILE A 1 74 ? -26.482 10.962 18.405 1.00 90.19 74 ILE A O 1
ATOM 616 N N . ARG A 1 75 ? -28.124 12.027 17.309 1.00 91.31 75 ARG A N 1
ATOM 617 C CA . ARG A 1 75 ? -28.175 11.049 16.208 1.00 91.31 75 ARG A CA 1
ATOM 618 C C . ARG A 1 75 ? -26.849 10.988 15.460 1.00 91.31 75 ARG A C 1
ATOM 620 O O . ARG A 1 75 ? -26.337 9.897 15.243 1.00 91.31 75 ARG A O 1
ATOM 627 N N . ARG A 1 76 ? -26.268 12.148 15.147 1.00 90.56 76 ARG A N 1
ATOM 628 C CA . ARG A 1 76 ? -24.970 12.220 14.478 1.00 90.56 76 ARG A CA 1
ATOM 629 C C . ARG A 1 76 ? -23.839 11.616 15.313 1.00 90.56 76 ARG A C 1
ATOM 631 O O . ARG A 1 76 ? -23.014 10.897 14.765 1.00 90.56 76 ARG A O 1
ATOM 638 N N . LEU A 1 77 ? -23.800 11.875 16.621 1.00 87.56 77 LEU A N 1
ATOM 639 C CA . LEU A 1 77 ? -22.809 11.266 17.516 1.00 87.56 77 LEU A CA 1
ATOM 640 C C . LEU A 1 77 ? -22.906 9.735 17.494 1.00 87.56 77 LEU A C 1
ATOM 642 O O . LEU A 1 77 ? -21.891 9.071 17.314 1.00 87.56 77 LEU A O 1
ATOM 646 N N . ARG A 1 78 ? -24.124 9.179 17.546 1.00 85.44 78 ARG A N 1
ATOM 647 C CA . ARG A 1 78 ? -24.337 7.725 17.442 1.00 85.44 78 ARG A CA 1
ATOM 648 C C . ARG A 1 78 ? -23.898 7.139 16.098 1.00 85.44 78 ARG A C 1
ATOM 650 O O . ARG A 1 78 ? -23.396 6.022 16.067 1.00 85.44 78 ARG A O 1
ATOM 657 N N . GLU A 1 79 ? -24.081 7.859 14.991 1.00 84.94 79 GLU A N 1
ATOM 658 C CA . GLU A 1 79 ? -23.570 7.433 13.674 1.00 84.94 79 GLU A CA 1
ATOM 659 C C . GLU A 1 79 ? -22.037 7.356 13.658 1.00 84.94 79 GLU A C 1
ATOM 661 O O . GLU A 1 79 ? -21.466 6.398 13.133 1.00 84.94 79 GLU A O 1
ATOM 666 N N . LEU A 1 80 ? -21.371 8.351 14.252 1.00 81.38 80 LEU A N 1
ATOM 667 C CA . LEU A 1 80 ? -19.913 8.367 14.370 1.00 81.38 80 LEU A CA 1
ATOM 668 C C . LEU A 1 80 ? -19.415 7.217 15.261 1.00 81.38 80 LEU A C 1
ATOM 670 O O . LEU A 1 80 ? -18.434 6.567 14.913 1.00 81.38 80 LEU A O 1
ATOM 674 N N . GLU A 1 81 ? -20.124 6.907 16.349 1.00 73.25 81 GLU A N 1
ATOM 675 C CA . GLU A 1 81 ? -19.814 5.776 17.237 1.00 73.25 81 GLU A CA 1
ATOM 676 C C . GLU A 1 81 ? -20.031 4.416 16.550 1.00 73.25 81 GLU A C 1
ATOM 678 O O . GLU A 1 81 ? -19.171 3.540 16.643 1.00 73.25 81 GLU A O 1
ATOM 683 N N . GLY A 1 82 ? -21.124 4.253 15.794 1.00 65.19 82 GLY A N 1
ATOM 684 C CA . GLY A 1 82 ? -21.468 3.017 15.074 1.00 65.19 82 GLY A CA 1
ATOM 685 C C . GLY A 1 82 ? -20.549 2.667 13.897 1.00 65.19 82 GLY A C 1
ATOM 686 O O . GLY A 1 82 ? -20.660 1.577 13.341 1.00 65.19 82 GLY A O 1
ATOM 687 N N . THR A 1 83 ? -19.638 3.570 13.521 1.00 58.41 83 THR A N 1
ATOM 688 C CA . THR A 1 83 ? -18.595 3.319 12.509 1.00 58.41 83 THR A CA 1
ATOM 689 C C . THR A 1 83 ? -17.344 2.668 13.123 1.00 58.41 83 THR A C 1
ATOM 691 O O . THR A 1 83 ? -16.498 2.131 12.408 1.00 58.41 83 THR A O 1
ATOM 694 N N . THR A 1 84 ? -17.231 2.657 14.453 1.00 55.56 84 THR A N 1
ATOM 695 C CA . THR A 1 84 ? -16.215 1.875 15.164 1.00 55.56 84 THR A CA 1
ATOM 696 C C . THR A 1 84 ? -16.681 0.425 15.169 1.00 55.56 84 THR A C 1
ATOM 698 O O . THR A 1 84 ? -17.751 0.131 15.702 1.00 55.56 84 THR A O 1
ATOM 701 N N . ALA A 1 85 ? -15.921 -0.479 14.543 1.00 58.72 85 ALA A N 1
ATOM 702 C CA . ALA A 1 85 ? -16.243 -1.904 14.550 1.00 58.72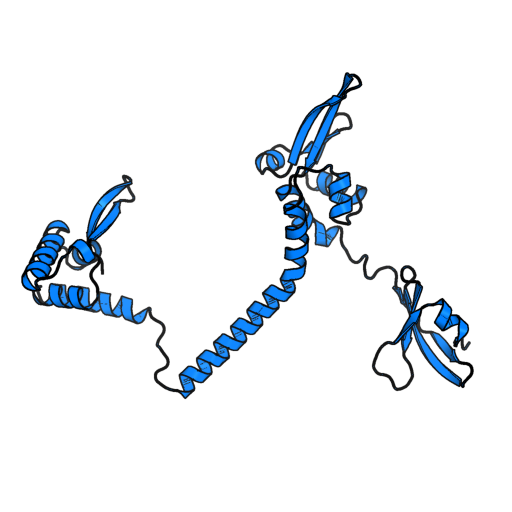 85 ALA A CA 1
ATOM 703 C C . ALA A 1 85 ? -16.543 -2.354 15.994 1.00 58.72 85 ALA A C 1
ATOM 705 O O . ALA A 1 85 ? -15.791 -1.973 16.898 1.00 58.72 85 ALA A O 1
ATOM 706 N N . PRO A 1 86 ? -17.637 -3.101 16.236 1.00 60.22 86 PRO A N 1
ATOM 707 C CA . PRO A 1 86 ? -17.994 -3.519 17.581 1.00 60.22 86 PRO A CA 1
ATOM 708 C C . PRO A 1 86 ? -16.817 -4.282 18.182 1.00 60.22 86 PRO A C 1
ATOM 710 O O . PRO A 1 86 ? -16.394 -5.314 17.661 1.00 60.22 86 PRO A O 1
ATOM 713 N N . LEU A 1 87 ? -16.254 -3.734 19.259 1.00 58.47 87 LEU A N 1
ATOM 714 C CA . LEU A 1 87 ? -15.256 -4.440 20.043 1.00 58.47 87 LEU A CA 1
ATOM 715 C C . LEU A 1 87 ? -15.930 -5.691 20.626 1.00 58.47 87 LEU A C 1
ATOM 717 O O . LEU A 1 87 ? -17.016 -5.568 21.204 1.00 58.47 87 LEU A O 1
ATOM 721 N N . PRO A 1 88 ? -15.323 -6.878 20.472 1.00 59.72 88 PRO A N 1
ATOM 722 C CA . PRO A 1 88 ? -15.886 -8.115 20.989 1.00 59.72 88 PRO A CA 1
ATOM 723 C C . PRO A 1 88 ? -16.076 -7.988 22.501 1.00 59.72 88 PRO A C 1
ATOM 725 O O . PRO A 1 88 ? -15.126 -7.728 23.240 1.00 59.72 88 PRO A O 1
ATOM 728 N N . GLN A 1 89 ? -17.318 -8.137 22.962 1.00 71.25 89 GLN A N 1
ATOM 729 C CA . GLN A 1 89 ? -17.671 -7.908 24.370 1.00 71.25 89 GLN A CA 1
ATOM 730 C C . GLN A 1 89 ? -17.339 -9.113 25.253 1.00 71.25 89 GLN A C 1
ATOM 732 O O . GLN A 1 89 ? -17.365 -9.023 26.480 1.00 71.25 89 GLN A O 1
ATOM 737 N N . THR A 1 90 ? -17.025 -10.253 24.634 1.00 76.19 90 THR A N 1
ATOM 738 C CA . THR A 1 90 ? -16.719 -11.500 25.330 1.00 76.19 90 THR A CA 1
ATOM 739 C C . THR A 1 90 ? -15.334 -12.020 24.951 1.00 76.19 90 THR A C 1
ATOM 741 O O . THR A 1 90 ? -14.903 -11.931 23.801 1.00 76.19 90 THR A O 1
ATOM 744 N N . LEU A 1 91 ? -14.632 -12.609 25.925 1.00 77.62 91 LEU A N 1
ATOM 745 C CA . LEU A 1 91 ? -13.308 -13.211 25.725 1.00 77.62 91 LEU A CA 1
ATOM 746 C C . LEU A 1 91 ? -13.278 -14.235 24.561 1.00 77.62 91 LEU A C 1
ATOM 748 O O . LEU A 1 91 ? -12.345 -14.175 23.762 1.00 77.62 91 LEU A O 1
ATOM 752 N N . PRO A 1 92 ? -14.273 -15.136 24.389 1.00 78.31 92 PRO A N 1
ATOM 753 C CA . PRO A 1 92 ? -14.274 -16.083 23.270 1.00 78.31 92 PRO A CA 1
ATOM 754 C C . PRO A 1 92 ? -14.391 -15.407 21.899 1.00 78.31 92 PRO A C 1
ATOM 756 O O . PRO A 1 92 ? -13.774 -15.851 20.936 1.00 78.31 92 PRO A O 1
ATOM 759 N N . GLU A 1 93 ? -15.169 -14.331 21.802 1.00 78.75 93 GLU A N 1
ATOM 760 C CA . GLU A 1 93 ? -15.336 -13.559 20.570 1.00 78.75 93 GLU A CA 1
ATOM 761 C C . GLU A 1 93 ? -14.052 -12.791 20.219 1.00 78.75 93 GLU A C 1
ATOM 763 O O . GLU A 1 93 ? -13.627 -12.790 19.065 1.00 78.75 93 GLU A O 1
ATOM 768 N N . ALA A 1 94 ? -13.369 -12.241 21.229 1.00 78.56 94 ALA A N 1
ATOM 769 C CA . ALA A 1 94 ? -12.077 -11.579 21.062 1.00 78.56 94 ALA A CA 1
ATOM 770 C C . ALA A 1 94 ? -10.988 -12.539 20.566 1.00 78.56 94 ALA A C 1
ATOM 772 O O . ALA A 1 94 ? -10.213 -12.191 19.676 1.00 78.56 94 ALA A O 1
ATOM 773 N N . LEU A 1 95 ? -10.958 -13.765 21.096 1.00 78.12 95 LEU A N 1
ATOM 774 C CA . LEU A 1 95 ? -10.011 -14.794 20.662 1.00 78.12 95 LEU A CA 1
ATOM 775 C C . LEU A 1 95 ? -10.265 -15.253 19.222 1.00 78.12 95 LEU A C 1
ATOM 777 O O . LEU A 1 95 ? -9.309 -15.495 18.490 1.00 78.12 95 LEU A O 1
ATOM 781 N N . ARG A 1 96 ? -11.532 -15.337 18.794 1.00 83.25 96 ARG A N 1
ATOM 782 C CA . ARG A 1 96 ? -11.880 -15.664 17.401 1.00 83.25 96 ARG A CA 1
ATOM 783 C C . ARG A 1 96 ? -11.451 -14.560 16.440 1.00 83.25 96 ARG A C 1
ATOM 785 O O . ARG A 1 96 ? -10.766 -14.854 15.470 1.00 83.25 96 ARG A O 1
ATOM 792 N N . LEU A 1 97 ? -11.750 -13.299 16.759 1.00 82.38 97 LEU A N 1
ATOM 793 C CA . LEU A 1 97 ? -11.319 -12.162 15.943 1.00 82.38 97 LEU A CA 1
ATOM 794 C C . LEU A 1 97 ? -9.786 -12.080 15.842 1.00 82.38 97 LEU A C 1
ATOM 796 O O . LEU A 1 97 ? -9.248 -11.823 14.768 1.00 82.38 97 LEU A O 1
ATOM 800 N N . ALA A 1 98 ? -9.074 -12.337 16.944 1.00 80.31 98 ALA A N 1
ATOM 801 C CA . ALA A 1 98 ? -7.615 -12.378 16.949 1.00 80.31 98 ALA A CA 1
ATOM 802 C C . ALA A 1 98 ? -7.057 -13.513 16.073 1.00 80.31 98 ALA A C 1
ATOM 804 O O . ALA A 1 98 ? -6.060 -13.307 15.381 1.00 80.31 98 ALA A O 1
ATOM 805 N N . ALA A 1 99 ? -7.698 -14.686 16.075 1.00 84.88 99 ALA A N 1
ATOM 806 C CA . ALA A 1 99 ? -7.325 -15.802 15.210 1.00 84.88 99 ALA A CA 1
ATOM 807 C C . ALA A 1 99 ? -7.539 -15.462 13.726 1.00 84.88 99 ALA A C 1
ATOM 809 O O . ALA A 1 99 ? -6.613 -15.622 12.933 1.00 84.88 99 ALA A O 1
ATOM 810 N N . ASP A 1 100 ? -8.696 -14.899 13.372 1.00 84.25 100 ASP A N 1
ATOM 811 C CA . ASP A 1 100 ? -9.004 -14.483 11.998 1.00 84.25 100 ASP A CA 1
ATOM 812 C C . ASP A 1 100 ? -8.002 -13.426 11.502 1.00 84.25 100 ASP A C 1
ATOM 814 O O . ASP A 1 100 ? -7.462 -13.525 10.397 1.00 84.25 100 ASP A O 1
ATOM 818 N N . MET A 1 101 ? -7.681 -12.438 12.345 1.00 81.50 101 MET A N 1
ATOM 819 C CA . MET A 1 101 ? -6.663 -11.428 12.041 1.00 81.50 101 MET A CA 1
ATOM 820 C C . MET A 1 101 ? -5.262 -12.037 11.895 1.00 81.50 101 MET A C 1
ATOM 822 O O . MET A 1 101 ? -4.499 -11.621 11.022 1.00 81.50 101 MET A O 1
ATOM 826 N N . ALA A 1 102 ? -4.902 -13.018 12.726 1.00 81.81 102 ALA A N 1
ATOM 827 C CA . ALA A 1 102 ? -3.616 -13.704 12.634 1.00 81.81 102 ALA A CA 1
ATOM 828 C C . ALA A 1 102 ? -3.498 -14.521 11.338 1.00 81.81 102 ALA A C 1
ATOM 830 O O . ALA A 1 102 ? -2.453 -14.480 10.686 1.00 81.81 102 ALA A O 1
ATOM 831 N N . GLU A 1 103 ? -4.565 -15.204 10.920 1.00 85.31 103 GLU A N 1
ATOM 832 C CA . GLU A 1 103 ? -4.611 -15.919 9.643 1.00 85.31 103 GLU A CA 1
ATOM 833 C C . GLU A 1 103 ? -4.512 -14.963 8.450 1.00 85.31 103 GLU A C 1
ATOM 835 O O . GLU A 1 103 ? -3.724 -15.204 7.531 1.00 85.31 103 GLU A O 1
ATOM 840 N N . GLN A 1 104 ? -5.244 -13.845 8.477 1.00 78.31 104 GLN A N 1
ATOM 841 C CA . GLN A 1 104 ? -5.153 -12.805 7.449 1.00 78.31 104 GLN A CA 1
ATOM 842 C C . GLN A 1 104 ? -3.743 -12.216 7.356 1.00 78.31 104 GLN A C 1
ATOM 844 O O . GLN A 1 104 ? -3.195 -12.100 6.257 1.00 78.31 104 GLN A O 1
ATOM 849 N N . ASN A 1 105 ? -3.121 -11.903 8.495 1.00 77.44 105 ASN A N 1
ATOM 850 C CA . ASN A 1 105 ? -1.742 -11.427 8.537 1.00 77.44 105 ASN A CA 1
ATOM 851 C C . ASN A 1 105 ? -0.777 -12.472 7.972 1.00 77.44 105 ASN A C 1
ATOM 853 O O . ASN A 1 105 ? 0.047 -12.134 7.128 1.00 77.44 105 ASN A O 1
ATOM 857 N N . ALA A 1 106 ? -0.914 -13.747 8.341 1.00 76.69 106 ALA A N 1
ATOM 858 C CA . ALA A 1 106 ? -0.075 -14.813 7.800 1.00 76.69 106 ALA A CA 1
ATOM 859 C C . ALA A 1 106 ? -0.230 -14.962 6.274 1.00 76.69 106 ALA A C 1
ATOM 861 O O . ALA A 1 106 ? 0.761 -15.165 5.570 1.00 76.69 106 ALA A O 1
ATOM 862 N N . GLN A 1 107 ? -1.449 -14.826 5.741 1.00 77.12 107 GLN A N 1
ATOM 863 C CA . GLN A 1 107 ? -1.702 -14.842 4.296 1.00 77.12 107 GLN A CA 1
ATOM 864 C C . GLN A 1 107 ? -1.079 -13.635 3.583 1.00 77.12 107 GLN A C 1
ATOM 866 O O . GLN A 1 107 ? -0.480 -13.796 2.519 1.00 77.12 107 GLN A O 1
ATOM 871 N N . LEU A 1 108 ? -1.186 -12.435 4.156 1.00 71.38 108 LEU A N 1
ATOM 872 C CA . LEU A 1 108 ? -0.565 -11.228 3.608 1.00 71.38 108 LEU A CA 1
ATOM 873 C C . LEU A 1 108 ? 0.963 -11.315 3.654 1.00 71.38 108 LEU A C 1
ATOM 875 O O . LEU A 1 108 ? 1.611 -11.035 2.651 1.00 71.38 108 LEU A O 1
ATOM 879 N N . THR A 1 109 ? 1.542 -11.776 4.763 1.00 67.12 109 THR A N 1
ATOM 880 C CA . THR A 1 109 ? 2.987 -12.000 4.894 1.00 67.12 109 THR A CA 1
ATOM 881 C C . THR A 1 109 ? 3.485 -13.035 3.888 1.00 67.12 109 THR A C 1
ATOM 883 O O . THR A 1 109 ? 4.528 -12.820 3.277 1.00 67.12 109 THR A O 1
ATOM 886 N N . ARG A 1 110 ? 2.731 -14.115 3.633 1.00 69.56 110 ARG A N 1
ATOM 887 C CA . ARG A 1 110 ? 3.053 -15.075 2.560 1.00 69.56 110 ARG A CA 1
ATOM 888 C C . ARG A 1 110 ? 3.066 -14.413 1.184 1.00 69.56 110 ARG A C 1
ATOM 890 O O . ARG A 1 110 ? 4.050 -14.572 0.475 1.00 69.56 110 ARG A O 1
ATOM 897 N N . LYS A 1 111 ? 2.052 -13.609 0.844 1.00 67.06 111 LYS A N 1
ATOM 898 C CA . LYS A 1 111 ? 2.025 -12.849 -0.423 1.00 67.06 111 LYS A CA 1
ATOM 899 C C . LYS A 1 111 ? 3.201 -11.876 -0.541 1.00 67.06 111 LYS A C 1
ATOM 901 O O . LYS A 1 111 ? 3.848 -11.818 -1.579 1.00 67.06 111 LYS A O 1
ATOM 906 N N . VAL A 1 112 ? 3.529 -11.160 0.536 1.00 63.19 112 VAL A N 1
ATOM 907 C CA . VAL A 1 112 ? 4.700 -10.270 0.582 1.00 63.19 112 VAL A CA 1
ATOM 908 C C . VAL A 1 112 ? 5.996 -11.057 0.375 1.00 63.19 112 VAL A C 1
ATOM 910 O O . VAL A 1 112 ? 6.856 -10.599 -0.366 1.00 63.19 112 VAL A O 1
ATOM 913 N N . HIS A 1 113 ? 6.138 -12.248 0.962 1.00 58.34 113 HIS A N 1
ATOM 914 C CA . HIS A 1 113 ? 7.299 -13.118 0.744 1.00 58.34 113 HIS A CA 1
ATOM 915 C C . HIS A 1 113 ? 7.359 -13.718 -0.669 1.00 58.34 113 HIS A C 1
ATOM 917 O O . HIS A 1 113 ? 8.454 -13.882 -1.202 1.00 58.34 113 HIS A O 1
ATOM 923 N N . GLU A 1 114 ? 6.219 -14.025 -1.286 1.00 58.69 114 GLU A N 1
ATOM 924 C CA . GLU A 1 114 ? 6.137 -14.482 -2.681 1.00 58.69 114 GLU A CA 1
ATOM 925 C C . GLU A 1 114 ? 6.508 -13.370 -3.676 1.00 58.69 114 GLU A C 1
ATOM 927 O O . GLU A 1 114 ? 7.114 -13.638 -4.716 1.00 58.69 114 GLU A O 1
ATOM 932 N N . ASP A 1 115 ? 6.199 -12.113 -3.350 1.00 53.81 115 ASP A N 1
ATOM 933 C CA . ASP A 1 115 ? 6.559 -10.949 -4.164 1.00 53.81 115 ASP A CA 1
ATOM 934 C C . ASP A 1 115 ? 7.932 -10.347 -3.807 1.00 53.81 115 ASP A C 1
ATOM 936 O O . ASP A 1 115 ? 8.539 -9.668 -4.639 1.00 53.81 115 ASP A O 1
ATOM 940 N N . ALA A 1 116 ? 8.487 -10.651 -2.629 1.00 48.00 116 ALA A N 1
ATOM 941 C CA . ALA A 1 116 ? 9.819 -10.229 -2.191 1.00 48.00 116 ALA A CA 1
ATOM 942 C C . ALA A 1 116 ? 10.944 -10.521 -3.207 1.00 48.00 116 ALA A C 1
ATOM 944 O O . ALA A 1 116 ? 11.742 -9.614 -3.451 1.00 48.00 116 ALA A O 1
ATOM 945 N N . PRO A 1 117 ? 11.033 -11.695 -3.871 1.00 50.41 117 PRO A N 1
ATOM 946 C CA . PRO A 1 117 ? 12.069 -11.918 -4.882 1.00 50.41 117 PRO A CA 1
ATOM 947 C C . PRO A 1 117 ? 11.867 -11.077 -6.153 1.00 50.41 117 PRO A C 1
ATOM 949 O O . PRO A 1 117 ? 12.845 -10.758 -6.827 1.00 50.41 117 PRO A O 1
ATOM 952 N N . LYS A 1 118 ? 10.630 -10.663 -6.474 1.00 53.66 118 LYS A N 1
ATOM 953 C CA . LYS A 1 118 ? 10.348 -9.780 -7.622 1.00 53.66 118 LYS A CA 1
ATOM 954 C C . LYS A 1 118 ? 10.744 -8.330 -7.333 1.00 53.66 118 LYS A C 1
ATOM 956 O O . LYS A 1 118 ? 11.179 -7.631 -8.244 1.00 53.66 118 LYS A O 1
ATOM 961 N N . VAL A 1 119 ? 10.601 -7.885 -6.082 1.00 51.47 119 VAL A N 1
ATOM 962 C CA . VAL A 1 119 ? 10.918 -6.511 -5.652 1.00 51.47 119 VAL A CA 1
ATOM 963 C C . VAL A 1 119 ? 12.408 -6.352 -5.322 1.00 51.47 119 VAL A C 1
ATOM 965 O O . VAL A 1 119 ? 13.025 -5.384 -5.765 1.00 51.47 119 VAL A O 1
ATOM 968 N N . ALA A 1 120 ? 13.026 -7.336 -4.659 1.00 49.97 120 ALA A N 1
ATOM 969 C CA . ALA A 1 120 ? 14.442 -7.291 -4.278 1.00 49.97 120 ALA A CA 1
ATOM 970 C C . ALA A 1 120 ? 15.397 -7.248 -5.487 1.00 49.97 120 ALA A C 1
ATOM 972 O O . ALA A 1 120 ? 16.431 -6.581 -5.438 1.00 49.97 120 ALA A O 1
ATOM 973 N N . PHE A 1 121 ? 15.039 -7.898 -6.601 1.00 50.81 121 PHE A N 1
ATOM 974 C CA . PHE A 1 121 ? 15.800 -7.808 -7.854 1.00 50.81 121 PHE A CA 1
ATOM 975 C C . PHE A 1 121 ? 15.796 -6.387 -8.445 1.00 50.81 121 PHE A C 1
ATOM 977 O O . PHE A 1 121 ? 16.763 -5.960 -9.073 1.00 50.81 121 PHE A O 1
ATOM 984 N N . VAL A 1 122 ? 14.710 -5.641 -8.230 1.00 51.84 122 VAL A N 1
ATOM 985 C CA . VAL A 1 122 ? 14.520 -4.294 -8.774 1.00 51.84 122 VAL A CA 1
ATOM 986 C C . VAL A 1 122 ? 15.208 -3.235 -7.904 1.00 51.84 122 VAL A C 1
ATOM 988 O O . VAL A 1 122 ? 15.815 -2.316 -8.452 1.00 51.84 122 VAL A O 1
ATOM 991 N N . GLU A 1 123 ? 15.173 -3.364 -6.575 1.00 52.09 123 GLU A N 1
ATOM 992 C CA . GLU A 1 123 ? 15.774 -2.384 -5.652 1.00 52.09 123 GLU A CA 1
ATOM 993 C C . GLU A 1 123 ? 17.308 -2.407 -5.644 1.00 52.09 123 GLU A C 1
ATOM 995 O O . GLU A 1 123 ? 17.923 -1.340 -5.695 1.00 52.09 123 GLU A O 1
ATOM 1000 N N . HIS A 1 124 ? 17.941 -3.588 -5.702 1.00 54.22 124 HIS A N 1
ATOM 1001 C CA . HIS A 1 124 ? 19.408 -3.709 -5.640 1.00 54.22 124 HIS A CA 1
ATOM 1002 C C . HIS A 1 124 ? 20.139 -2.966 -6.778 1.00 54.22 124 HIS A C 1
ATOM 1004 O O . HIS A 1 124 ? 21.322 -2.649 -6.674 1.00 54.22 124 HIS A O 1
ATOM 1010 N N . TYR A 1 125 ? 19.440 -2.653 -7.872 1.00 54.97 125 TYR A N 1
ATOM 1011 C CA . TYR A 1 125 ? 20.026 -2.013 -9.044 1.00 54.97 125 TYR A CA 1
ATOM 1012 C C . TYR A 1 125 ? 19.752 -0.500 -9.152 1.00 54.97 125 TYR A C 1
ATOM 1014 O O . TYR A 1 125 ? 20.475 0.219 -9.849 1.00 54.97 125 TYR A O 1
ATOM 1022 N N . VAL A 1 126 ? 18.738 0.014 -8.446 1.00 52.34 126 VAL A N 1
ATOM 1023 C CA . VAL A 1 126 ? 18.404 1.451 -8.437 1.00 52.34 126 VAL A CA 1
ATOM 1024 C C . VAL A 1 126 ? 19.420 2.259 -7.617 1.00 52.34 126 VAL A C 1
ATOM 1026 O O . VAL A 1 126 ? 19.650 3.430 -7.919 1.00 52.34 126 VAL A O 1
ATOM 1029 N N . GLU A 1 127 ? 20.099 1.630 -6.655 1.00 52.47 127 GLU A N 1
ATOM 1030 C CA . GLU A 1 127 ? 21.072 2.293 -5.777 1.00 52.47 127 GLU A CA 1
ATOM 1031 C C . GLU A 1 127 ? 22.428 2.568 -6.453 1.00 52.47 127 GLU A C 1
ATOM 1033 O O . GLU A 1 127 ? 23.111 3.536 -6.116 1.00 52.47 127 GLU A O 1
ATOM 1038 N N . THR A 1 128 ? 22.823 1.796 -7.476 1.00 49.16 128 THR A N 1
ATOM 1039 C CA . THR A 1 128 ? 24.115 1.991 -8.164 1.00 49.16 128 THR A CA 1
ATOM 1040 C C . THR A 1 128 ? 24.002 2.943 -9.367 1.00 49.16 128 THR A C 1
ATOM 1042 O O . THR A 1 128 ? 24.075 2.537 -10.529 1.00 49.16 128 THR A O 1
ATOM 1045 N N . GLY A 1 129 ? 23.811 4.229 -9.062 1.00 58.59 129 GLY A N 1
ATOM 1046 C CA . GLY A 1 129 ? 24.155 5.435 -9.836 1.00 58.59 129 GLY A CA 1
ATOM 1047 C C . GLY A 1 129 ? 24.261 5.379 -11.375 1.00 58.59 129 GLY A C 1
ATOM 1048 O O . GLY A 1 129 ? 25.191 4.806 -11.947 1.00 58.59 129 GLY A O 1
ATOM 1049 N N . GLY A 1 130 ? 23.380 6.134 -12.045 1.00 70.25 130 GLY A N 1
ATOM 1050 C CA . GLY A 1 130 ? 23.556 6.633 -13.418 1.00 70.25 130 GLY A CA 1
ATOM 1051 C C . GLY A 1 130 ? 22.821 5.864 -14.524 1.00 70.25 130 GLY A C 1
ATOM 1052 O O . GLY A 1 130 ? 22.605 4.657 -14.441 1.00 70.25 130 GLY A O 1
ATOM 1053 N N . ALA A 1 131 ? 22.436 6.581 -15.588 1.00 79.75 131 ALA A N 1
ATOM 1054 C CA . ALA A 1 131 ? 21.772 5.995 -16.753 1.00 79.75 131 ALA A CA 1
ATOM 1055 C C . ALA A 1 131 ? 22.735 5.100 -17.556 1.00 79.75 131 ALA A C 1
ATOM 1057 O O . ALA A 1 131 ? 23.819 5.546 -17.946 1.00 79.75 131 ALA A O 1
ATOM 1058 N N . LYS A 1 132 ? 22.331 3.857 -17.835 1.00 85.94 132 LYS A N 1
ATOM 1059 C CA . LYS A 1 132 ? 23.194 2.811 -18.418 1.00 85.94 132 LYS A CA 1
ATOM 1060 C C . LYS A 1 132 ? 22.885 2.557 -19.891 1.00 85.94 132 LYS A C 1
ATOM 1062 O O . LYS A 1 132 ? 21.823 2.926 -20.380 1.00 85.94 132 LYS A O 1
ATOM 1067 N N . GLY A 1 133 ? 23.835 2.012 -20.644 1.00 89.44 133 GLY A N 1
ATOM 1068 C CA . GLY A 1 133 ? 23.614 1.645 -22.048 1.00 89.44 133 GLY A CA 1
ATOM 1069 C C . GLY A 1 133 ? 22.674 0.442 -22.189 1.00 89.44 133 GLY A C 1
ATOM 1070 O O . GLY A 1 133 ? 22.591 -0.382 -21.287 1.00 89.44 133 GLY A O 1
ATOM 1071 N N . LEU A 1 134 ? 22.008 0.291 -23.341 1.00 89.69 134 LEU A N 1
ATOM 1072 C CA . LEU A 1 134 ? 21.070 -0.822 -23.588 1.00 89.69 134 LEU A CA 1
ATOM 1073 C C . LEU A 1 134 ? 21.703 -2.207 -23.355 1.00 89.69 134 LEU A C 1
ATOM 1075 O O . LEU A 1 134 ? 21.098 -3.067 -22.725 1.00 89.69 134 LEU A O 1
ATOM 1079 N N . ARG A 1 135 ? 22.949 -2.407 -23.799 1.00 88.19 135 ARG A N 1
ATOM 1080 C CA . ARG A 1 135 ? 23.707 -3.647 -23.569 1.00 88.19 135 ARG A CA 1
ATOM 1081 C C . ARG A 1 135 ? 24.003 -3.904 -22.093 1.00 88.19 135 ARG A C 1
ATOM 1083 O O . ARG A 1 135 ? 23.941 -5.042 -21.643 1.00 88.19 135 ARG A O 1
ATOM 1090 N N . GLU A 1 136 ? 24.356 -2.856 -21.354 1.00 85.00 136 GLU A N 1
ATOM 1091 C CA . GLU A 1 136 ? 24.618 -2.956 -19.916 1.00 85.00 136 GLU A CA 1
ATOM 1092 C C . GLU A 1 136 ? 23.331 -3.363 -19.200 1.00 85.00 136 GLU A C 1
ATOM 1094 O O . GLU A 1 136 ? 23.331 -4.344 -18.465 1.00 85.00 136 GLU A O 1
ATOM 1099 N N . THR A 1 137 ? 22.215 -2.693 -19.505 1.00 87.00 137 THR A N 1
ATOM 1100 C CA . THR A 1 137 ? 20.889 -3.038 -18.982 1.00 87.00 137 THR A CA 1
ATOM 1101 C C . THR A 1 137 ? 20.507 -4.489 -19.273 1.00 87.00 137 THR A C 1
ATOM 1103 O O . THR A 1 137 ? 20.042 -5.166 -18.365 1.00 87.00 137 THR A O 1
ATOM 1106 N N . ALA A 1 138 ? 20.749 -4.995 -20.487 1.00 87.25 138 ALA A N 1
ATOM 1107 C CA . ALA A 1 138 ? 20.474 -6.393 -20.825 1.00 87.25 138 ALA A CA 1
ATOM 1108 C C . ALA A 1 138 ? 21.270 -7.369 -19.945 1.00 87.25 138 ALA A C 1
ATOM 1110 O O . ALA A 1 138 ? 20.691 -8.284 -19.369 1.00 87.25 138 ALA A O 1
ATOM 1111 N N . LYS A 1 139 ? 22.581 -7.139 -19.783 1.00 83.69 139 LYS A N 1
ATOM 1112 C CA . LYS A 1 139 ? 23.443 -7.978 -18.932 1.00 83.69 139 LYS A CA 1
ATOM 1113 C C . LYS A 1 139 ? 22.995 -7.980 -17.477 1.00 83.69 139 LYS A C 1
ATOM 1115 O O . LYS A 1 139 ? 22.973 -9.025 -16.845 1.00 83.69 139 LYS A O 1
ATOM 1120 N N . ILE A 1 140 ? 22.645 -6.809 -16.963 1.00 79.75 140 ILE A N 1
ATOM 1121 C CA . ILE A 1 140 ? 22.185 -6.640 -15.586 1.00 79.75 140 ILE A CA 1
ATOM 1122 C C . ILE A 1 140 ? 20.875 -7.368 -15.352 1.00 79.75 140 ILE A C 1
ATOM 1124 O O . ILE A 1 140 ? 20.716 -8.041 -14.341 1.00 79.75 140 ILE A O 1
ATOM 1128 N N . LEU A 1 141 ? 19.942 -7.226 -16.289 1.00 81.00 141 LEU A N 1
ATOM 1129 C CA . LEU A 1 141 ? 18.655 -7.884 -16.188 1.00 81.00 141 LEU A CA 1
ATOM 1130 C C . LEU A 1 141 ? 18.747 -9.377 -16.507 1.00 81.00 141 LEU A C 1
ATOM 1132 O O . LEU A 1 141 ? 17.724 -10.030 -16.428 1.00 81.00 141 LEU A O 1
ATOM 1136 N N . ASN A 1 142 ? 19.925 -9.905 -16.863 1.00 80.88 142 ASN A N 1
ATOM 1137 C CA . ASN A 1 142 ? 20.143 -11.256 -17.383 1.00 80.88 142 ASN A CA 1
ATOM 1138 C C . ASN A 1 142 ? 19.306 -11.579 -18.642 1.00 80.88 142 ASN A C 1
ATOM 1140 O O . ASN A 1 142 ? 18.909 -12.717 -18.869 1.00 80.88 142 ASN A O 1
ATOM 1144 N N . MET A 1 143 ? 18.992 -10.564 -19.456 1.00 84.19 143 MET A N 1
ATOM 1145 C CA . MET A 1 143 ? 18.189 -10.696 -20.675 1.00 84.19 143 MET A CA 1
ATOM 1146 C C . MET A 1 143 ? 19.078 -10.880 -21.913 1.00 84.19 143 MET A C 1
ATOM 1148 O O . MET A 1 143 ? 20.092 -10.185 -22.053 1.00 84.19 143 MET A O 1
ATOM 1152 N N . PRO A 1 144 ? 18.673 -11.710 -22.891 1.00 85.75 144 PRO A N 1
ATOM 1153 C CA . PRO A 1 144 ? 19.330 -11.753 -24.194 1.00 85.75 144 PRO A CA 1
ATOM 1154 C C . PRO A 1 144 ? 19.225 -10.394 -24.916 1.00 85.75 144 PRO A C 1
ATOM 1156 O O . PRO A 1 144 ? 18.137 -9.977 -25.316 1.00 85.75 144 PRO A O 1
ATOM 1159 N N . GLU A 1 145 ? 20.365 -9.711 -25.125 1.00 87.50 145 GLU A N 1
ATOM 1160 C CA . GLU A 1 145 ? 20.445 -8.332 -25.664 1.00 87.50 145 GLU A CA 1
ATOM 1161 C C . GLU A 1 145 ? 19.623 -8.149 -26.946 1.00 87.50 145 GLU A C 1
ATOM 1163 O O . GLU A 1 145 ? 18.855 -7.195 -27.066 1.00 87.50 145 GLU A O 1
ATOM 1168 N N . LYS A 1 146 ? 19.756 -9.080 -27.897 1.00 88.50 146 LYS A N 1
ATOM 1169 C CA . LYS A 1 146 ? 19.061 -9.006 -29.186 1.00 88.50 146 LYS A CA 1
ATOM 1170 C C . LYS A 1 146 ? 17.543 -9.115 -29.024 1.00 88.50 146 LYS A C 1
ATOM 1172 O O . LYS A 1 146 ? 16.825 -8.269 -29.545 1.00 88.50 146 LYS A O 1
ATOM 1177 N N . ALA A 1 147 ? 17.067 -10.098 -28.261 1.00 87.69 147 ALA A N 1
ATOM 1178 C CA . ALA A 1 147 ? 15.635 -10.298 -28.050 1.00 87.69 147 ALA A CA 1
ATOM 1179 C C . ALA A 1 147 ? 15.011 -9.145 -27.250 1.00 87.69 147 ALA A C 1
ATOM 1181 O O . ALA A 1 147 ? 13.907 -8.710 -27.565 1.00 87.69 147 ALA A O 1
ATOM 1182 N N . MET A 1 148 ? 15.746 -8.585 -26.283 1.00 91.38 148 MET A N 1
ATOM 1183 C CA . MET A 1 148 ? 15.321 -7.383 -25.565 1.00 91.38 148 MET A CA 1
ATOM 1184 C C . MET A 1 148 ? 15.166 -6.186 -26.513 1.00 91.38 148 MET A C 1
ATOM 1186 O O . MET A 1 148 ? 14.154 -5.492 -26.468 1.00 91.38 148 MET A O 1
ATOM 1190 N N . ILE A 1 149 ? 16.139 -5.940 -27.396 1.00 90.88 149 ILE A N 1
ATOM 1191 C CA . ILE A 1 149 ? 16.057 -4.845 -28.375 1.00 90.88 149 ILE A CA 1
ATOM 1192 C C . ILE A 1 149 ? 14.894 -5.067 -29.350 1.00 90.88 149 ILE A C 1
ATOM 1194 O O . ILE A 1 149 ? 14.150 -4.125 -29.623 1.00 90.88 149 ILE A O 1
ATOM 1198 N N . ASP A 1 150 ? 14.710 -6.289 -29.844 1.00 90.12 150 ASP A N 1
ATOM 1199 C CA . ASP A 1 150 ? 13.633 -6.617 -30.779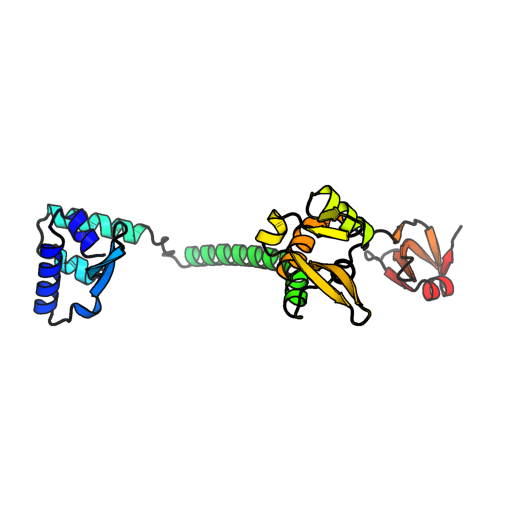 1.00 90.12 150 ASP A CA 1
ATOM 1200 C C . ASP A 1 150 ? 12.250 -6.442 -30.126 1.00 90.12 150 ASP A C 1
ATOM 1202 O O . ASP A 1 150 ? 11.358 -5.847 -30.735 1.00 90.12 150 ASP A O 1
ATOM 1206 N N . ALA A 1 151 ? 12.092 -6.841 -28.859 1.00 89.88 151 ALA A N 1
ATOM 1207 C CA . ALA A 1 151 ? 10.878 -6.606 -28.077 1.00 89.88 151 ALA A CA 1
ATOM 1208 C C . ALA A 1 151 ? 10.600 -5.106 -27.870 1.00 89.88 151 ALA A C 1
ATOM 1210 O O . ALA A 1 151 ? 9.479 -4.642 -28.078 1.00 89.88 151 ALA A O 1
ATOM 1211 N N . LEU A 1 152 ? 11.629 -4.315 -27.546 1.00 92.12 152 LEU A N 1
ATOM 1212 C CA . LEU A 1 152 ? 11.501 -2.863 -27.381 1.00 92.12 152 LEU A CA 1
ATOM 1213 C C . LEU A 1 152 ? 11.143 -2.144 -28.692 1.00 92.12 152 LEU A C 1
ATOM 1215 O O . LEU A 1 152 ? 10.444 -1.129 -28.661 1.00 92.12 152 LEU A O 1
ATOM 1219 N N . ILE A 1 153 ? 11.609 -2.643 -29.838 1.00 92.44 153 ILE A N 1
ATOM 1220 C CA . ILE A 1 153 ? 11.233 -2.109 -31.155 1.00 92.44 153 ILE A CA 1
ATOM 1221 C C . ILE A 1 153 ? 9.790 -2.492 -31.493 1.00 92.44 153 ILE A C 1
ATOM 1223 O O . ILE A 1 153 ? 9.003 -1.637 -31.901 1.00 92.44 153 ILE A O 1
ATOM 1227 N N . ARG A 1 154 ? 9.425 -3.762 -31.285 1.00 91.69 154 ARG A N 1
ATOM 1228 C CA . ARG A 1 154 ? 8.078 -4.295 -31.532 1.00 91.69 154 ARG A CA 1
ATOM 1229 C C . ARG A 1 154 ? 7.009 -3.525 -30.757 1.00 91.69 154 ARG A C 1
ATOM 1231 O O . ARG A 1 154 ? 6.007 -3.113 -31.337 1.00 91.69 154 ARG A O 1
ATOM 1238 N N . ASP A 1 155 ? 7.262 -3.254 -29.480 1.00 90.50 155 ASP A N 1
ATOM 1239 C CA . ASP A 1 155 ? 6.340 -2.543 -28.589 1.00 90.50 155 ASP A CA 1
ATOM 1240 C C . ASP A 1 155 ? 6.404 -1.006 -28.761 1.00 90.50 155 ASP A C 1
ATOM 1242 O O . ASP A 1 155 ? 5.826 -0.259 -27.966 1.00 90.50 155 ASP A O 1
ATOM 1246 N N . LYS A 1 156 ? 7.096 -0.507 -29.801 1.00 90.69 156 LYS A N 1
ATOM 1247 C CA . LYS A 1 156 ? 7.263 0.927 -30.107 1.00 90.69 156 LYS A CA 1
ATOM 1248 C C . LYS A 1 156 ? 7.822 1.722 -28.922 1.00 90.69 156 LYS A C 1
ATOM 1250 O O . LYS A 1 156 ? 7.405 2.847 -28.638 1.00 90.69 156 LYS A O 1
ATOM 1255 N N . VAL A 1 157 ? 8.773 1.133 -28.200 1.00 91.88 157 VAL A N 1
ATOM 1256 C CA . VAL A 1 157 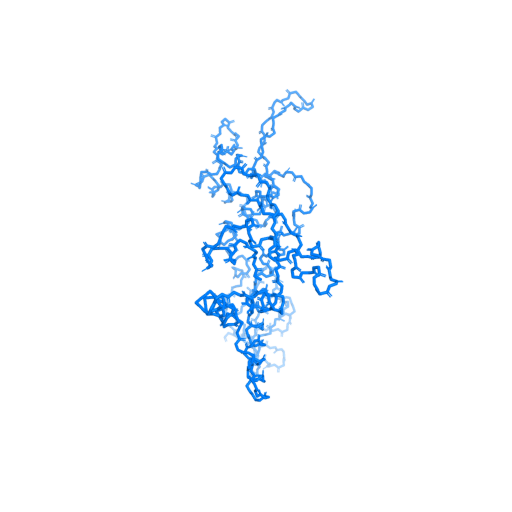? 9.537 1.807 -27.140 1.00 91.88 157 VAL A CA 1
ATOM 1257 C C . VAL A 1 157 ? 10.754 2.496 -27.745 1.00 91.88 157 VAL A C 1
ATOM 1259 O O . VAL A 1 157 ? 10.996 3.674 -27.470 1.00 91.88 157 VAL A O 1
ATOM 1262 N N . LEU A 1 158 ? 11.473 1.776 -28.608 1.00 92.56 158 LEU A N 1
ATOM 1263 C CA . LEU A 1 158 ? 12.612 2.267 -29.378 1.00 92.56 158 LEU A CA 1
ATOM 1264 C C . LEU A 1 158 ? 12.315 2.184 -30.879 1.00 92.56 158 LEU A C 1
ATOM 1266 O O . LEU A 1 158 ? 11.575 1.317 -31.330 1.00 92.56 158 LEU A O 1
ATOM 1270 N N . PHE A 1 159 ? 12.947 3.045 -31.664 1.00 92.69 159 PHE A N 1
ATOM 1271 C CA . PHE A 1 159 ? 12.937 2.981 -33.121 1.00 92.69 159 PHE A CA 1
ATOM 1272 C C . PHE A 1 159 ? 14.348 3.192 -33.670 1.00 92.69 159 PHE A C 1
ATOM 1274 O O . PHE A 1 159 ? 15.229 3.721 -32.988 1.00 92.69 159 PHE A O 1
ATOM 1281 N N . ARG A 1 160 ? 14.575 2.747 -34.908 1.00 91.69 160 ARG A N 1
ATOM 1282 C CA . ARG A 1 160 ? 15.862 2.903 -35.594 1.00 91.69 160 ARG A CA 1
ATOM 1283 C C . ARG A 1 160 ? 15.854 4.176 -36.434 1.00 91.69 160 ARG A C 1
ATOM 1285 O O . ARG A 1 160 ? 14.969 4.348 -37.266 1.00 91.69 160 ARG A O 1
ATOM 1292 N N . LEU A 1 161 ? 16.857 5.029 -36.244 1.00 88.19 16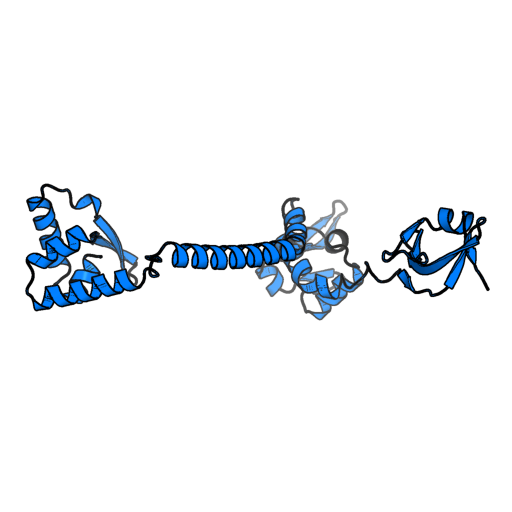1 LEU A N 1
ATOM 1293 C CA . LEU A 1 161 ? 17.096 6.223 -37.053 1.00 88.19 161 LEU A CA 1
ATOM 1294 C C . LEU A 1 161 ? 18.588 6.327 -37.368 1.00 88.19 161 LEU A C 1
ATOM 1296 O O . LEU A 1 161 ? 19.406 6.423 -36.456 1.00 88.19 161 LEU A O 1
ATOM 1300 N N . SER A 1 162 ? 18.944 6.282 -38.653 1.00 79.69 162 SER A N 1
ATOM 1301 C CA . SER A 1 162 ? 20.335 6.406 -39.126 1.00 79.69 162 SER A CA 1
ATOM 1302 C C . SER A 1 162 ? 21.322 5.474 -38.404 1.00 79.69 162 SER A C 1
ATOM 1304 O O . SER A 1 162 ? 22.414 5.881 -38.022 1.00 79.69 162 SER A O 1
ATOM 1306 N N . GLY A 1 163 ? 20.911 4.225 -38.157 1.00 80.38 163 GLY A N 1
ATOM 1307 C CA . GLY A 1 163 ? 21.716 3.220 -37.448 1.00 80.38 163 GLY A CA 1
ATOM 1308 C C . GLY A 1 163 ? 21.674 3.302 -35.916 1.00 80.38 163 GLY A C 1
ATOM 1309 O O . GLY A 1 163 ? 22.073 2.345 -35.257 1.00 80.38 163 GLY A O 1
ATOM 1310 N N . ASN A 1 164 ? 21.123 4.375 -35.340 1.00 86.44 164 ASN A N 1
ATOM 1311 C CA . ASN A 1 164 ? 20.983 4.549 -33.895 1.00 86.44 164 ASN A CA 1
ATOM 1312 C C . ASN A 1 164 ? 19.609 4.083 -33.396 1.00 86.44 164 ASN A C 1
ATOM 1314 O O . ASN A 1 164 ? 18.593 4.243 -34.074 1.00 86.44 164 ASN A O 1
ATOM 1318 N N . LEU A 1 165 ? 19.574 3.529 -32.183 1.00 91.31 165 LEU A N 1
ATOM 1319 C CA . LEU A 1 165 ? 18.334 3.217 -31.471 1.00 91.31 165 LEU A CA 1
ATOM 1320 C C . LEU A 1 165 ? 17.934 4.418 -30.628 1.00 91.31 165 LEU A C 1
ATOM 1322 O O . LEU A 1 165 ? 18.682 4.789 -29.724 1.00 91.31 165 LEU A O 1
ATOM 1326 N N . LEU A 1 166 ? 16.770 4.999 -30.903 1.00 92.12 166 LEU A N 1
ATOM 1327 C CA . LEU A 1 166 ? 16.241 6.161 -30.194 1.00 92.12 166 LEU A CA 1
ATOM 1328 C C . LEU A 1 166 ? 14.901 5.837 -29.524 1.00 92.12 166 LEU A C 1
ATOM 1330 O O . LEU A 1 166 ? 14.102 5.089 -30.085 1.00 92.12 166 LEU A O 1
ATOM 1334 N N . PRO A 1 167 ? 14.627 6.387 -28.332 1.00 93.69 167 PRO A N 1
ATOM 1335 C CA . PRO A 1 167 ? 13.362 6.189 -27.644 1.00 93.69 167 PRO A CA 1
ATOM 1336 C C . PRO A 1 167 ? 12.260 7.072 -28.223 1.00 93.69 167 PRO A C 1
ATOM 1338 O O . PRO A 1 167 ? 12.480 8.239 -28.554 1.00 93.69 167 PRO A O 1
ATOM 1341 N N . HIS A 1 168 ? 11.039 6.542 -28.274 1.00 93.25 168 HIS A N 1
ATOM 1342 C CA . HIS A 1 168 ? 9.861 7.339 -28.608 1.00 93.25 168 HIS A CA 1
ATOM 1343 C C . HIS A 1 168 ? 9.638 8.471 -27.591 1.00 93.25 168 HIS A C 1
ATOM 1345 O O . HIS A 1 168 ? 9.898 8.314 -26.395 1.00 93.25 168 HIS A O 1
ATOM 1351 N N . ALA A 1 169 ? 9.094 9.601 -28.059 1.00 87.25 169 ALA A N 1
ATOM 1352 C CA . ALA A 1 169 ? 8.901 10.812 -27.254 1.00 87.25 169 ALA A CA 1
ATOM 1353 C C . ALA A 1 169 ? 8.117 10.567 -25.952 1.00 87.25 169 ALA A C 1
ATOM 1355 O O . ALA A 1 169 ? 8.467 11.118 -24.912 1.00 87.25 169 ALA A O 1
ATOM 1356 N N . LEU A 1 170 ? 7.113 9.680 -25.980 1.00 89.38 170 LEU A N 1
ATOM 1357 C CA . LEU A 1 170 ? 6.345 9.294 -24.792 1.00 89.38 170 LEU A CA 1
ATOM 1358 C C . LEU A 1 170 ? 7.253 8.732 -23.686 1.00 89.38 170 LEU A C 1
ATOM 1360 O O . LEU A 1 170 ? 7.166 9.144 -22.538 1.00 89.38 170 LEU A O 1
ATOM 1364 N N . ARG A 1 171 ? 8.181 7.842 -24.049 1.00 88.62 171 ARG A N 1
ATOM 1365 C CA . ARG A 1 171 ? 9.064 7.142 -23.106 1.00 88.62 171 ARG A CA 1
ATOM 1366 C C . ARG A 1 171 ? 10.183 8.038 -22.575 1.00 88.62 171 ARG A C 1
ATOM 1368 O O . ARG A 1 171 ? 10.650 7.829 -21.457 1.00 88.62 171 ARG A O 1
ATOM 1375 N N . GLN A 1 172 ? 10.578 9.048 -23.351 1.00 86.88 172 GLN A N 1
ATOM 1376 C CA . GLN A 1 172 ? 11.458 10.121 -22.883 1.00 86.88 172 GLN A CA 1
ATOM 1377 C C . GLN A 1 172 ? 10.735 11.031 -21.885 1.00 86.88 172 GLN A C 1
ATOM 1379 O O . GLN A 1 172 ? 11.275 11.313 -20.819 1.00 86.88 172 GLN A O 1
ATOM 1384 N N . ARG A 1 173 ? 9.488 11.424 -22.183 1.00 88.19 173 ARG A N 1
ATOM 1385 C CA . ARG A 1 173 ? 8.650 12.232 -21.281 1.00 88.19 173 ARG A CA 1
ATOM 1386 C C . ARG A 1 173 ? 8.398 11.532 -19.944 1.00 88.19 173 ARG A C 1
ATOM 1388 O O . ARG A 1 173 ? 8.431 12.178 -18.905 1.00 88.19 173 ARG A O 1
ATOM 1395 N N . ASP A 1 174 ? 8.205 10.214 -19.967 1.00 87.75 174 ASP A N 1
ATOM 1396 C CA . ASP A 1 174 ? 8.003 9.393 -18.765 1.00 87.75 174 ASP A CA 1
ATOM 1397 C C . ASP A 1 174 ? 9.293 9.226 -17.921 1.00 87.75 174 ASP A C 1
ATOM 1399 O O . ASP A 1 174 ? 9.250 8.678 -16.809 1.00 87.75 174 ASP A O 1
ATOM 1403 N N . GLY A 1 175 ? 10.439 9.696 -18.435 1.00 88.81 175 GLY A N 1
ATOM 1404 C CA . GLY A 1 175 ? 11.745 9.647 -17.776 1.00 88.81 175 GLY A CA 1
ATOM 1405 C C . GLY A 1 175 ? 12.408 8.268 -17.793 1.00 88.81 175 GLY A C 1
ATOM 1406 O O . GLY A 1 175 ? 13.270 7.999 -16.959 1.00 88.81 175 GLY A O 1
ATOM 1407 N N . LEU A 1 176 ? 12.003 7.372 -18.700 1.00 90.12 176 LEU A N 1
ATOM 1408 C CA . LEU A 1 176 ? 12.523 5.998 -18.779 1.00 90.12 176 LEU A CA 1
ATOM 1409 C C . LEU A 1 176 ? 13.857 5.920 -19.539 1.00 90.12 176 LEU A C 1
ATOM 1411 O O . LEU A 1 176 ? 14.715 5.093 -19.233 1.00 90.12 176 LEU A O 1
ATOM 1415 N N . PHE A 1 177 ? 14.048 6.804 -20.518 1.00 92.38 177 PHE A N 1
ATOM 1416 C CA . PHE A 1 177 ? 15.250 6.858 -21.344 1.00 92.38 177 PHE A CA 1
ATOM 1417 C C . PHE A 1 177 ? 15.743 8.294 -21.483 1.00 92.38 177 PHE A C 1
ATOM 1419 O O . PHE A 1 177 ? 14.943 9.226 -21.543 1.00 92.38 177 PHE A O 1
ATOM 1426 N N . ILE A 1 178 ? 17.058 8.452 -21.602 1.00 90.38 178 ILE A N 1
ATOM 1427 C CA . ILE A 1 178 ? 17.709 9.711 -21.965 1.00 90.38 178 ILE A CA 1
ATOM 1428 C C . ILE A 1 178 ? 18.564 9.493 -23.212 1.00 90.38 178 ILE A C 1
ATOM 1430 O O . ILE A 1 178 ? 19.162 8.429 -23.386 1.00 90.38 178 ILE A O 1
ATOM 1434 N N . VAL A 1 179 ? 18.648 10.500 -24.074 1.00 90.88 179 VAL A N 1
ATOM 1435 C CA . VAL A 1 179 ? 19.529 10.478 -25.246 1.00 90.88 179 VAL A CA 1
ATOM 1436 C C . VAL A 1 179 ? 20.718 11.381 -24.955 1.00 90.88 179 VAL A C 1
ATOM 1438 O O . VAL A 1 179 ? 20.554 12.577 -24.731 1.00 90.88 179 VAL A O 1
ATOM 1441 N N . LYS A 1 180 ? 21.918 10.800 -24.922 1.00 88.12 180 LYS A N 1
ATOM 1442 C CA . LYS A 1 180 ? 23.168 11.553 -24.821 1.00 88.12 180 LYS A CA 1
ATOM 1443 C C . LYS A 1 180 ? 23.723 11.778 -26.219 1.00 88.12 180 LYS A C 1
ATOM 1445 O O . LYS A 1 180 ? 24.012 10.811 -26.921 1.00 88.12 180 LYS A O 1
ATOM 1450 N N . THR A 1 181 ? 23.901 13.041 -26.580 1.00 86.62 181 THR A N 1
ATOM 1451 C CA . THR A 1 181 ? 24.567 13.456 -27.815 1.00 86.62 181 THR A CA 1
ATOM 1452 C C . THR A 1 181 ? 25.823 14.227 -27.447 1.00 86.62 181 THR A C 1
ATOM 1454 O O . THR A 1 181 ? 25.783 15.068 -26.552 1.00 86.62 181 THR A O 1
ATOM 1457 N N . GLY A 1 182 ? 26.935 13.935 -28.107 1.00 84.44 182 GLY A N 1
ATOM 1458 C CA . GLY A 1 182 ? 28.197 14.621 -27.862 1.00 84.44 182 GLY A CA 1
ATOM 1459 C C . GLY A 1 182 ? 29.225 14.306 -28.933 1.00 84.44 182 GLY A C 1
ATOM 1460 O O . GLY A 1 182 ? 28.981 13.500 -29.827 1.00 84.44 182 GLY A O 1
ATOM 1461 N N . THR A 1 183 ? 30.380 14.944 -28.838 1.00 84.25 183 THR A N 1
ATOM 1462 C CA . THR A 1 183 ? 31.565 14.617 -29.630 1.00 84.25 183 THR A CA 1
ATOM 1463 C C . THR A 1 183 ? 32.498 13.774 -28.773 1.00 84.25 183 THR A C 1
ATOM 1465 O O . THR A 1 183 ? 32.790 14.140 -27.638 1.00 84.25 183 THR A O 1
ATOM 1468 N N . SER A 1 184 ? 32.928 12.626 -29.291 1.00 80.94 184 SER A N 1
ATOM 1469 C CA . SER A 1 184 ? 34.000 11.836 -28.683 1.00 80.94 184 SER A CA 1
ATOM 1470 C C . SER A 1 184 ? 35.297 12.650 -28.659 1.00 80.94 184 SER A C 1
ATOM 1472 O O . SER A 1 184 ? 35.469 13.549 -29.482 1.00 80.94 184 SER A O 1
ATOM 1474 N N . ASP A 1 185 ? 36.232 12.289 -27.782 1.00 77.19 185 ASP A N 1
ATOM 1475 C CA . ASP A 1 185 ? 37.583 12.868 -27.727 1.00 77.19 185 ASP A CA 1
ATOM 1476 C C . ASP A 1 185 ? 38.320 12.788 -29.081 1.00 77.19 185 ASP A C 1
ATOM 1478 O O . ASP A 1 185 ? 39.204 13.588 -29.369 1.00 77.19 185 ASP A O 1
ATOM 1482 N N . PHE A 1 186 ? 37.897 11.867 -29.956 1.00 78.38 186 PHE A N 1
ATOM 1483 C CA . PHE A 1 186 ? 38.391 11.700 -31.327 1.00 78.38 186 PHE A CA 1
ATOM 1484 C C . PHE A 1 186 ? 37.615 12.511 -32.389 1.00 78.38 186 PHE A C 1
ATOM 1486 O O . PHE A 1 186 ? 37.797 12.300 -33.584 1.00 78.38 186 PHE A O 1
ATOM 1493 N N . GLY A 1 187 ? 36.718 13.419 -31.990 1.00 77.31 187 GLY A N 1
ATOM 1494 C CA . GLY A 1 187 ? 35.997 14.335 -32.888 1.00 77.31 187 GLY A CA 1
ATOM 1495 C C . GLY A 1 187 ? 34.750 13.762 -33.576 1.00 77.31 187 GLY A C 1
ATOM 1496 O O . GLY A 1 187 ? 34.057 14.483 -34.291 1.00 77.31 187 GLY A O 1
ATOM 1497 N N . HIS A 1 188 ? 34.409 12.491 -33.353 1.00 80.38 188 HIS A N 1
ATOM 1498 C CA . HIS A 1 188 ? 33.195 11.892 -33.912 1.00 80.38 188 HIS A CA 1
ATOM 1499 C C . HIS A 1 188 ? 31.958 12.237 -33.076 1.00 80.38 188 HIS A C 1
ATOM 1501 O O . HIS A 1 188 ? 31.922 11.979 -31.870 1.00 80.38 188 HIS A O 1
ATOM 1507 N N . ALA A 1 189 ? 30.924 12.781 -33.719 1.00 82.06 189 ALA A N 1
ATOM 1508 C CA . ALA A 1 189 ? 29.623 12.976 -33.091 1.00 82.06 189 ALA A CA 1
ATOM 1509 C C . ALA A 1 189 ? 28.955 11.617 -32.829 1.00 82.06 189 ALA A C 1
ATOM 1511 O O . ALA A 1 189 ? 28.825 10.794 -33.736 1.00 82.06 189 ALA A O 1
ATOM 1512 N N . PHE A 1 190 ? 28.515 11.384 -31.595 1.00 84.38 190 PHE A N 1
ATOM 1513 C CA . PHE A 1 190 ? 27.781 10.189 -31.203 1.00 84.38 190 PHE A CA 1
ATOM 1514 C C . PHE A 1 190 ? 26.421 10.558 -30.621 1.00 84.38 190 PHE A C 1
ATOM 1516 O O . PHE A 1 190 ? 26.235 11.604 -29.997 1.00 84.38 190 PHE A O 1
ATOM 1523 N N . THR A 1 191 ? 25.459 9.661 -30.808 1.00 87.44 191 THR A N 1
ATOM 1524 C CA . THR A 1 191 ? 24.137 9.734 -30.191 1.00 87.44 191 THR A CA 1
ATOM 1525 C C . THR A 1 191 ? 23.844 8.385 -29.567 1.00 87.44 191 THR A C 1
ATOM 1527 O O . THR A 1 191 ? 23.853 7.365 -30.250 1.00 87.44 191 THR A O 1
ATOM 1530 N N . GLN A 1 192 ? 23.607 8.363 -28.260 1.00 87.56 192 GLN A N 1
ATOM 1531 C CA . GLN A 1 192 ? 23.443 7.123 -27.520 1.00 87.56 192 GLN A CA 1
ATOM 1532 C C . GLN A 1 192 ? 22.259 7.188 -26.564 1.00 87.56 192 GLN A C 1
ATOM 1534 O O . GLN A 1 192 ? 22.170 8.063 -25.701 1.00 87.56 192 GLN A O 1
ATOM 1539 N N . THR A 1 193 ? 21.385 6.194 -26.676 1.00 91.88 193 THR A N 1
ATOM 1540 C CA . THR A 1 193 ? 20.278 5.993 -25.743 1.00 91.88 193 THR A CA 1
ATOM 1541 C C . THR A 1 193 ? 20.772 5.331 -24.467 1.00 91.88 193 THR A C 1
ATOM 1543 O O . THR A 1 193 ? 21.468 4.311 -24.500 1.00 91.88 193 THR A O 1
ATOM 1546 N N . ARG A 1 194 ? 20.398 5.916 -23.333 1.00 91.50 194 ARG A N 1
ATOM 1547 C CA . ARG A 1 194 ? 20.683 5.414 -21.994 1.00 91.50 194 ARG A CA 1
ATOM 1548 C C . ARG A 1 194 ? 19.375 5.174 -21.246 1.00 91.50 194 ARG A C 1
ATOM 1550 O O . ARG A 1 194 ? 18.436 5.959 -21.357 1.00 91.50 194 ARG A O 1
ATOM 1557 N N . VAL A 1 195 ? 19.324 4.093 -20.484 1.00 91.44 195 VAL A N 1
ATOM 1558 C CA . VAL A 1 195 ? 18.180 3.680 -19.673 1.00 91.44 195 VAL A CA 1
ATOM 1559 C C . VAL A 1 195 ? 18.360 4.231 -18.264 1.00 91.44 195 VAL A C 1
ATOM 1561 O O . VAL A 1 195 ? 19.414 4.039 -17.655 1.00 91.44 195 VAL A O 1
ATOM 1564 N N . THR A 1 196 ? 17.362 4.945 -17.752 1.00 90.00 196 THR A N 1
ATOM 1565 C CA . THR A 1 196 ? 17.378 5.461 -16.374 1.00 90.00 196 THR A CA 1
ATOM 1566 C C . THR A 1 196 ? 17.074 4.335 -15.378 1.00 90.00 196 THR A C 1
ATOM 1568 O O . THR A 1 196 ? 16.553 3.299 -15.792 1.00 90.00 196 THR A O 1
ATOM 1571 N N . PRO A 1 197 ? 17.323 4.507 -14.067 1.00 85.38 197 PRO A N 1
ATOM 1572 C CA . PRO A 1 197 ? 16.919 3.513 -13.066 1.00 85.38 197 PRO A CA 1
ATOM 1573 C C . PRO A 1 197 ? 15.427 3.150 -13.162 1.00 85.38 197 PRO A C 1
ATOM 1575 O O . PRO A 1 197 ? 15.065 1.976 -13.204 1.00 85.38 197 PRO A O 1
ATOM 1578 N N . LYS A 1 198 ? 14.571 4.164 -13.352 1.00 85.88 198 LYS A N 1
ATOM 1579 C CA . LYS A 1 198 ? 13.132 3.997 -13.601 1.00 85.88 198 LYS A CA 1
ATOM 1580 C C . LYS A 1 198 ? 12.847 3.212 -14.888 1.00 85.88 198 LYS A C 1
ATOM 1582 O O . LYS A 1 198 ? 11.943 2.384 -14.926 1.00 85.88 198 LYS A O 1
ATOM 1587 N N . GLY A 1 199 ? 13.624 3.458 -15.944 1.00 88.19 199 GLY A N 1
ATOM 1588 C CA . GLY A 1 199 ? 13.559 2.696 -17.189 1.00 88.19 199 GLY A CA 1
ATOM 1589 C C . GLY A 1 199 ? 13.933 1.228 -17.012 1.00 88.19 199 GLY A C 1
ATOM 1590 O O . GLY A 1 199 ? 13.258 0.366 -17.563 1.00 88.19 199 GLY A O 1
ATOM 1591 N N . VAL A 1 200 ? 14.963 0.931 -16.217 1.00 86.38 200 VAL A N 1
ATOM 1592 C CA . VAL A 1 200 ? 15.392 -0.449 -15.952 1.00 86.38 200 VAL A CA 1
ATOM 1593 C C . VAL A 1 200 ? 14.327 -1.210 -15.172 1.00 86.38 200 VAL A C 1
ATOM 1595 O O . VAL A 1 200 ? 13.959 -2.304 -15.591 1.00 86.38 200 VAL A O 1
ATOM 1598 N N . GLN A 1 201 ? 13.759 -0.602 -14.126 1.00 84.44 201 GLN A N 1
ATOM 1599 C CA . GLN A 1 201 ? 12.612 -1.163 -13.408 1.00 84.44 201 GLN A CA 1
ATOM 1600 C C . GLN A 1 201 ? 11.441 -1.448 -14.356 1.00 84.44 201 GLN A C 1
ATOM 1602 O O . GLN A 1 201 ? 10.859 -2.527 -14.323 1.00 84.44 201 GLN A O 1
ATOM 1607 N N . TRP A 1 202 ? 11.113 -0.502 -15.238 1.00 88.00 202 TRP A N 1
ATOM 1608 C CA . TRP A 1 202 ? 10.015 -0.672 -16.185 1.00 88.00 202 TRP A CA 1
ATOM 1609 C C . TRP A 1 202 ? 10.255 -1.826 -17.171 1.00 88.00 202 TRP A C 1
ATOM 1611 O O . TRP A 1 202 ? 9.345 -2.619 -17.412 1.00 88.00 202 TRP A O 1
ATOM 1621 N N . ILE A 1 203 ? 11.473 -1.949 -17.716 1.00 87.94 203 ILE A N 1
ATOM 1622 C CA . ILE A 1 203 ? 11.846 -3.049 -18.620 1.00 87.94 203 ILE A CA 1
ATOM 1623 C C . ILE A 1 203 ? 11.778 -4.388 -17.882 1.00 87.94 203 ILE A C 1
ATOM 1625 O O . ILE A 1 203 ? 11.198 -5.335 -18.413 1.00 87.94 203 ILE A O 1
ATOM 1629 N N . ALA A 1 204 ? 12.316 -4.453 -16.661 1.00 84.25 204 ALA A N 1
ATOM 1630 C CA . ALA A 1 204 ? 12.265 -5.648 -15.829 1.00 84.25 204 ALA A CA 1
ATOM 1631 C C . ALA A 1 204 ? 10.813 -6.093 -15.613 1.00 84.25 204 ALA A C 1
ATOM 1633 O O . ALA A 1 204 ? 10.450 -7.195 -16.000 1.00 84.25 204 ALA A O 1
ATOM 1634 N N . THR A 1 205 ? 9.937 -5.219 -15.116 1.00 83.75 205 THR A N 1
ATOM 1635 C CA . THR A 1 205 ? 8.533 -5.575 -14.862 1.00 83.75 205 THR A CA 1
ATOM 1636 C C . THR A 1 205 ? 7.786 -5.990 -16.130 1.00 83.75 205 THR A C 1
ATOM 1638 O O . THR A 1 205 ? 6.986 -6.923 -16.103 1.00 83.75 205 THR A O 1
ATOM 1641 N N . ARG A 1 206 ? 8.013 -5.295 -17.251 1.00 86.12 206 ARG A N 1
ATOM 1642 C CA . ARG A 1 206 ? 7.238 -5.498 -18.483 1.00 86.12 206 ARG A CA 1
ATOM 1643 C C . ARG A 1 206 ? 7.652 -6.748 -19.255 1.00 86.12 206 ARG A C 1
ATOM 1645 O O . ARG A 1 206 ? 6.778 -7.382 -19.845 1.00 86.12 206 ARG A O 1
ATOM 1652 N N . TYR A 1 207 ? 8.949 -7.052 -19.281 1.00 84.81 207 TYR A N 1
ATOM 1653 C CA . TYR A 1 207 ? 9.520 -8.088 -20.141 1.00 84.81 207 TYR A CA 1
ATOM 1654 C C . TYR A 1 207 ? 10.181 -9.235 -19.375 1.00 84.81 207 TYR A C 1
ATOM 1656 O O . TYR A 1 207 ? 10.613 -10.183 -20.022 1.00 84.81 207 TYR A O 1
ATOM 1664 N N . ALA A 1 208 ? 10.250 -9.207 -18.036 1.00 79.62 208 ALA A N 1
ATOM 1665 C CA . ALA A 1 208 ? 10.810 -10.326 -17.275 1.00 79.62 208 ALA A CA 1
ATOM 1666 C C . ALA A 1 208 ? 10.100 -11.640 -17.607 1.00 79.62 208 ALA A C 1
ATOM 1668 O O . ALA A 1 208 ? 10.757 -12.594 -17.981 1.00 79.62 208 ALA A O 1
ATOM 1669 N N . SER A 1 209 ? 8.771 -11.703 -17.576 1.00 74.81 209 SER A N 1
ATOM 1670 C CA . SER A 1 209 ? 8.060 -12.956 -17.875 1.00 74.81 209 SER A CA 1
ATOM 1671 C C . SER A 1 209 ? 8.243 -13.456 -19.316 1.00 74.81 209 SER A C 1
ATOM 1673 O O . SER A 1 209 ? 8.185 -14.658 -19.551 1.00 74.81 209 SER A O 1
ATOM 1675 N N . GLU A 1 210 ? 8.470 -12.556 -20.278 1.00 77.62 210 GLU A N 1
ATOM 1676 C CA . GLU A 1 210 ? 8.649 -12.894 -21.698 1.00 77.62 210 GLU A CA 1
ATOM 1677 C C . GLU A 1 210 ? 10.096 -13.299 -22.021 1.00 77.62 210 GLU A C 1
ATOM 1679 O O . GLU A 1 210 ? 10.327 -14.243 -22.772 1.00 77.62 210 GLU A O 1
ATOM 1684 N N . LEU A 1 211 ? 11.073 -12.578 -21.463 1.00 74.50 211 LEU A N 1
ATOM 1685 C CA . LEU A 1 211 ? 12.494 -12.694 -21.806 1.00 74.50 211 LEU A CA 1
ATOM 1686 C C . LEU A 1 211 ? 13.317 -13.466 -20.765 1.00 74.50 211 LEU A C 1
ATOM 1688 O O . LEU A 1 211 ? 14.421 -13.886 -21.091 1.00 74.50 211 LEU A O 1
ATOM 1692 N N . MET A 1 212 ? 12.799 -13.655 -19.545 1.00 67.94 212 MET A N 1
ATOM 1693 C CA . MET A 1 212 ? 13.373 -14.520 -18.495 1.00 67.94 212 MET A CA 1
ATOM 1694 C C . MET A 1 212 ? 12.750 -15.926 -18.495 1.00 67.94 212 MET A C 1
ATOM 1696 O O . MET A 1 212 ? 12.902 -16.664 -17.524 1.00 67.94 212 MET A O 1
ATOM 1700 N N . GLY A 1 213 ? 11.982 -16.281 -19.531 1.00 49.34 213 GLY A N 1
ATOM 1701 C CA . GLY A 1 213 ? 11.229 -17.531 -19.591 1.00 49.34 213 GLY A CA 1
ATOM 1702 C C . GLY A 1 213 ? 12.112 -18.782 -19.500 1.00 49.34 213 GLY A C 1
ATOM 1703 O O . GLY A 1 213 ? 12.679 -19.220 -20.503 1.00 49.34 213 GLY A O 1
ATOM 1704 N N . ASP A 1 214 ? 12.133 -19.387 -18.310 1.00 48.75 214 ASP A N 1
ATOM 1705 C CA . ASP A 1 214 ? 12.541 -20.767 -18.009 1.00 48.75 214 ASP A CA 1
ATOM 1706 C C . ASP A 1 214 ? 13.959 -21.189 -18.428 1.00 48.75 214 ASP A C 1
ATOM 1708 O O . ASP A 1 214 ? 14.221 -22.363 -18.695 1.00 48.75 214 ASP A O 1
ATOM 1712 N N . ASP A 1 215 ? 14.927 -20.273 -18.406 1.00 46.09 215 ASP A N 1
ATOM 1713 C CA . ASP A 1 215 ? 16.341 -20.659 -18.551 1.00 46.09 215 ASP A CA 1
ATOM 1714 C C . ASP A 1 215 ? 16.882 -21.421 -17.323 1.00 46.09 215 ASP A C 1
ATOM 1716 O O . ASP A 1 215 ? 17.985 -21.954 -17.366 1.00 46.09 215 ASP A O 1
ATOM 1720 N N . MET A 1 216 ? 16.088 -21.563 -16.252 1.00 43.69 216 MET A N 1
ATOM 1721 C CA . MET A 1 216 ? 16.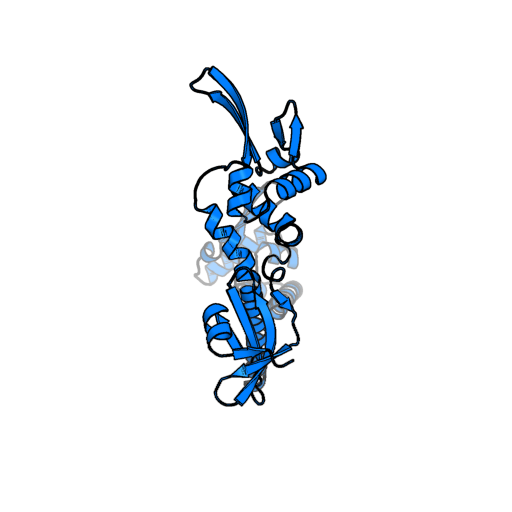413 -22.451 -15.129 1.00 43.69 216 MET A CA 1
ATOM 1722 C C . MET A 1 216 ? 15.911 -23.897 -15.322 1.00 43.69 216 MET A C 1
ATOM 1724 O O . MET A 1 216 ? 16.367 -24.792 -14.614 1.00 43.69 216 MET A O 1
ATOM 1728 N N . GLN A 1 217 ? 15.037 -24.158 -16.307 1.00 45.59 217 GLN A N 1
ATOM 1729 C CA . GLN A 1 217 ? 14.457 -25.487 -16.562 1.00 45.59 217 GLN A CA 1
ATOM 1730 C C . GLN A 1 217 ? 14.909 -26.142 -17.881 1.00 45.59 217 GLN A C 1
ATOM 1732 O O . GLN A 1 217 ? 14.672 -27.333 -18.080 1.00 45.59 217 GLN A O 1
ATOM 1737 N N . LYS A 1 218 ? 15.559 -25.413 -18.797 1.00 50.38 218 LYS A N 1
ATOM 1738 C CA . LYS A 1 218 ? 15.761 -25.887 -20.182 1.00 50.38 218 LYS A CA 1
ATOM 1739 C C . LYS A 1 218 ? 16.932 -26.837 -20.440 1.00 50.38 218 LYS A C 1
ATOM 1741 O O . LYS A 1 218 ? 16.967 -27.416 -21.521 1.00 50.38 218 LYS A O 1
ATOM 1746 N N . ASN A 1 219 ? 17.831 -27.072 -19.485 1.00 56.31 219 ASN A N 1
ATOM 1747 C CA . ASN A 1 219 ? 19.008 -27.927 -19.719 1.00 56.31 219 ASN A CA 1
ATOM 1748 C C . ASN A 1 219 ? 19.050 -29.211 -18.879 1.00 56.31 219 ASN A C 1
ATOM 1750 O O . ASN A 1 219 ? 20.085 -29.883 -18.831 1.00 56.31 219 ASN A O 1
ATOM 1754 N N . ILE A 1 220 ? 17.922 -29.595 -18.268 1.00 65.12 220 ILE A N 1
ATOM 1755 C CA . ILE A 1 220 ? 17.768 -30.927 -17.678 1.00 65.12 220 ILE A CA 1
ATOM 1756 C C . ILE A 1 220 ? 17.187 -31.859 -18.741 1.00 65.12 220 ILE A C 1
ATOM 1758 O O . ILE A 1 220 ? 15.995 -31.837 -19.037 1.00 65.12 220 ILE A O 1
ATOM 1762 N N . GLN A 1 221 ? 18.035 -32.706 -19.315 1.00 79.06 221 GLN A N 1
ATOM 1763 C CA . GLN A 1 221 ? 17.583 -33.786 -20.182 1.00 79.06 221 GLN A CA 1
ATOM 1764 C C . GLN A 1 221 ? 16.895 -34.850 -19.325 1.00 79.06 221 GLN A C 1
ATOM 1766 O O . GLN A 1 221 ? 17.563 -35.529 -18.546 1.00 79.06 221 GLN A O 1
ATOM 1771 N N . THR A 1 222 ? 15.580 -35.015 -19.468 1.00 83.19 222 THR A N 1
ATOM 1772 C CA . THR A 1 222 ? 14.839 -36.096 -18.805 1.00 83.19 222 THR A CA 1
ATOM 1773 C C . THR A 1 222 ? 15.263 -37.449 -19.374 1.00 83.19 222 THR A C 1
ATOM 1775 O O . THR A 1 222 ? 15.337 -37.636 -20.590 1.00 83.19 222 THR A O 1
ATOM 1778 N N . LEU A 1 223 ? 15.563 -38.391 -18.487 1.00 84.19 223 LEU A N 1
ATOM 1779 C CA . LEU A 1 223 ? 15.984 -39.755 -18.799 1.00 84.19 223 LEU A CA 1
ATOM 1780 C C . LEU A 1 223 ? 15.128 -40.725 -17.975 1.00 84.19 223 LEU A C 1
ATOM 1782 O O . LEU A 1 223 ? 14.502 -40.324 -17.005 1.00 84.19 223 LEU A O 1
ATOM 1786 N N . ASP A 1 224 ? 15.082 -41.991 -18.370 1.00 88.19 224 ASP A N 1
ATOM 1787 C CA . ASP A 1 224 ? 14.521 -43.069 -17.550 1.00 88.19 224 ASP A CA 1
ATOM 1788 C C . ASP A 1 224 ? 15.377 -44.309 -17.798 1.00 88.19 224 ASP A C 1
ATOM 1790 O O . ASP A 1 224 ? 15.146 -45.088 -18.724 1.00 88.19 224 ASP A O 1
ATOM 1794 N N . ARG A 1 225 ? 16.503 -44.382 -17.085 1.00 89.75 225 ARG A N 1
ATOM 1795 C CA . ARG A 1 225 ? 17.544 -45.392 -17.308 1.00 89.75 225 ARG A CA 1
ATOM 1796 C C . ARG A 1 225 ? 18.040 -45.938 -15.986 1.00 89.75 225 ARG A C 1
ATOM 1798 O O . ARG A 1 225 ? 18.364 -45.184 -15.070 1.00 89.75 225 ARG A O 1
ATOM 1805 N N . LEU A 1 226 ? 18.171 -47.256 -15.915 1.00 91.12 226 LEU A N 1
ATOM 1806 C CA . LEU A 1 226 ? 18.655 -47.934 -14.723 1.00 91.12 226 LEU A CA 1
ATOM 1807 C C . LEU A 1 226 ? 20.181 -48.022 -14.729 1.00 91.12 226 LEU A C 1
ATOM 1809 O O . LEU A 1 226 ? 20.810 -48.325 -15.740 1.00 91.12 226 LEU A O 1
ATOM 1813 N N . TYR A 1 227 ? 20.772 -47.760 -13.572 1.00 92.62 227 TYR A N 1
ATOM 1814 C CA . TYR A 1 227 ? 22.204 -47.852 -13.334 1.00 92.62 227 TYR A CA 1
ATOM 1815 C C . TYR A 1 227 ? 22.469 -48.667 -12.071 1.00 92.62 227 TYR A C 1
ATOM 1817 O O . TYR A 1 227 ? 21.700 -48.597 -11.118 1.00 92.62 227 TYR A O 1
ATOM 1825 N N . GLU A 1 228 ? 23.575 -49.399 -12.040 1.00 92.50 228 GLU A N 1
ATOM 1826 C CA . GLU A 1 228 ? 23.982 -50.263 -10.929 1.00 92.50 228 GLU A CA 1
ATOM 1827 C C . GLU A 1 228 ? 25.391 -49.892 -10.448 1.00 92.50 228 GLU A C 1
ATOM 1829 O O . GLU A 1 228 ? 26.260 -49.548 -11.256 1.00 92.50 228 GLU A O 1
ATOM 1834 N N . ASP A 1 229 ? 25.624 -49.917 -9.132 1.00 90.12 229 ASP A N 1
ATOM 1835 C CA . ASP A 1 229 ? 26.960 -49.729 -8.553 1.00 90.12 229 ASP A CA 1
ATOM 1836 C C . ASP A 1 229 ? 27.747 -51.043 -8.388 1.00 90.12 229 ASP A C 1
ATOM 1838 O O . ASP A 1 229 ? 27.245 -52.142 -8.595 1.00 90.12 229 ASP A O 1
ATOM 1842 N N . GLN A 1 230 ? 29.008 -50.948 -7.954 1.00 84.69 230 GLN A N 1
ATOM 1843 C CA . GLN A 1 230 ? 29.856 -52.124 -7.690 1.00 84.69 230 GLN A CA 1
ATOM 1844 C C . GLN A 1 230 ? 29.332 -53.053 -6.575 1.00 84.69 230 GLN A C 1
ATOM 1846 O O . GLN A 1 230 ? 29.863 -54.147 -6.400 1.00 84.69 230 GLN A O 1
ATOM 1851 N N . ARG A 1 231 ? 28.344 -52.614 -5.785 1.00 85.56 231 ARG A N 1
ATOM 1852 C CA . ARG A 1 231 ? 27.732 -53.368 -4.680 1.00 85.56 231 ARG A CA 1
ATOM 1853 C C . ARG A 1 231 ? 26.364 -53.950 -5.059 1.00 85.56 231 ARG A C 1
ATOM 1855 O O . ARG A 1 231 ? 25.727 -54.558 -4.202 1.00 85.56 231 ARG A O 1
ATOM 1862 N N . GLY A 1 232 ? 25.919 -53.769 -6.301 1.00 84.81 232 GLY A N 1
ATOM 1863 C CA . GLY A 1 232 ? 24.633 -54.249 -6.801 1.00 84.81 232 GLY A CA 1
ATOM 1864 C C . GLY A 1 232 ? 23.436 -53.343 -6.492 1.00 84.81 232 GLY A C 1
ATOM 1865 O O . GLY A 1 232 ? 22.285 -53.775 -6.561 1.00 84.81 232 GLY A O 1
ATOM 1866 N N . ILE A 1 233 ? 23.665 -52.085 -6.101 1.00 86.38 233 ILE A N 1
ATOM 1867 C CA . ILE A 1 233 ? 22.593 -51.127 -5.811 1.00 86.38 233 ILE A CA 1
ATOM 1868 C C . ILE A 1 233 ? 22.116 -50.490 -7.115 1.00 86.38 233 ILE A C 1
ATOM 1870 O O . ILE A 1 233 ? 22.850 -49.731 -7.749 1.00 86.38 233 ILE A O 1
ATOM 1874 N N . ILE A 1 234 ? 20.850 -50.738 -7.459 1.00 90.06 234 ILE A N 1
ATOM 1875 C CA . ILE A 1 234 ? 20.200 -50.173 -8.645 1.00 90.06 234 ILE A CA 1
ATOM 1876 C C . ILE A 1 234 ? 19.569 -48.809 -8.327 1.00 90.06 234 ILE A C 1
ATOM 1878 O O . ILE A 1 234 ? 18.852 -48.639 -7.333 1.00 90.06 234 ILE A O 1
ATOM 1882 N N . VAL A 1 235 ? 19.809 -47.840 -9.206 1.00 92.50 235 VAL A N 1
ATOM 1883 C CA . VAL A 1 235 ? 19.224 -46.496 -9.193 1.00 92.50 235 VAL A CA 1
ATOM 1884 C C . VAL A 1 235 ? 18.609 -46.163 -10.550 1.00 92.50 235 VAL A C 1
ATOM 1886 O O . VAL A 1 235 ? 19.108 -46.603 -11.582 1.00 92.50 235 VAL A O 1
ATOM 1889 N N . ASN A 1 236 ? 17.539 -45.370 -10.555 1.00 93.12 236 ASN A N 1
ATOM 1890 C CA . ASN A 1 236 ? 16.931 -44.852 -11.778 1.00 93.12 236 ASN A CA 1
ATOM 1891 C C . ASN A 1 236 ? 17.391 -43.415 -12.030 1.00 93.12 236 ASN A C 1
ATOM 1893 O O . ASN A 1 236 ? 17.102 -42.538 -11.220 1.00 93.12 236 ASN A O 1
ATOM 1897 N N . VAL A 1 237 ? 18.104 -43.167 -13.124 1.00 92.31 237 VAL A N 1
ATOM 1898 C CA . VAL A 1 237 ? 18.498 -41.822 -13.552 1.00 92.31 237 VAL A CA 1
ATOM 1899 C C . VAL A 1 237 ? 17.337 -41.181 -14.293 1.00 92.31 237 VAL A C 1
ATOM 1901 O O . VAL A 1 237 ? 16.970 -41.625 -15.379 1.00 92.31 237 VAL A O 1
ATOM 1904 N N . ILE A 1 238 ? 16.807 -40.112 -13.700 1.00 91.38 238 ILE A N 1
ATOM 1905 C CA . ILE A 1 238 ? 15.617 -39.404 -14.181 1.00 91.38 238 ILE A CA 1
ATOM 1906 C C . ILE A 1 238 ? 15.952 -38.114 -14.936 1.00 91.38 238 ILE A C 1
ATOM 1908 O O . ILE A 1 238 ? 15.130 -37.578 -15.678 1.00 91.38 238 ILE A O 1
ATOM 1912 N N . GLY A 1 239 ? 17.169 -37.595 -14.761 1.00 89.31 239 GLY A N 1
ATOM 1913 C CA . GLY A 1 239 ? 17.553 -36.333 -15.372 1.00 89.31 239 GLY A CA 1
ATOM 1914 C C . GLY A 1 239 ? 19.054 -36.100 -15.410 1.00 89.31 239 GLY A C 1
ATOM 1915 O O . GLY A 1 239 ? 19.802 -36.566 -14.546 1.00 89.31 239 GLY A O 1
ATOM 1916 N N . TYR A 1 240 ? 19.487 -35.342 -16.409 1.00 86.62 240 TYR A N 1
ATOM 1917 C CA . TYR A 1 240 ? 20.858 -34.877 -16.536 1.00 86.62 240 TYR A CA 1
ATOM 1918 C C . TYR A 1 240 ? 20.906 -33.369 -16.778 1.00 86.62 240 TYR A C 1
ATOM 1920 O O . TYR A 1 240 ? 20.420 -32.891 -17.799 1.00 86.62 240 TYR A O 1
ATOM 1928 N N . ASP A 1 241 ? 21.515 -32.649 -15.841 1.00 85.12 241 ASP A N 1
ATOM 1929 C CA . ASP A 1 241 ? 21.793 -31.216 -15.921 1.00 85.12 241 ASP A CA 1
ATOM 1930 C C . ASP A 1 241 ? 23.140 -31.004 -16.631 1.00 85.12 241 ASP A C 1
ATOM 1932 O O . ASP A 1 241 ? 24.208 -31.282 -16.067 1.00 85.12 241 ASP A O 1
ATOM 1936 N N . HIS A 1 242 ? 23.078 -30.545 -17.886 1.00 76.50 242 HIS A N 1
ATOM 1937 C CA . HIS A 1 242 ? 24.262 -30.309 -18.719 1.00 76.50 242 HIS A CA 1
ATOM 1938 C C . HIS A 1 242 ? 25.135 -29.161 -18.200 1.00 76.50 242 HIS A C 1
ATOM 1940 O O . HIS A 1 242 ? 26.364 -29.274 -18.253 1.00 76.50 242 HIS A O 1
ATOM 1946 N N . ASP A 1 243 ? 24.526 -28.093 -17.686 1.00 72.00 243 ASP A N 1
ATOM 1947 C CA . ASP A 1 243 ? 25.239 -26.883 -17.268 1.00 72.00 243 ASP A CA 1
ATOM 1948 C C . ASP A 1 243 ? 25.915 -27.095 -15.918 1.00 72.00 243 ASP A C 1
ATOM 1950 O O . ASP A 1 243 ? 27.095 -26.786 -15.737 1.00 72.00 243 ASP A O 1
ATOM 1954 N N . GLY A 1 244 ? 25.188 -27.693 -14.972 1.00 76.38 244 GLY A N 1
ATOM 1955 C CA . GLY A 1 244 ? 25.714 -28.027 -13.655 1.00 76.38 244 GLY A CA 1
ATOM 1956 C C . GLY A 1 244 ? 26.621 -29.257 -13.645 1.00 76.38 244 GLY A C 1
ATOM 1957 O O . GLY A 1 244 ? 27.283 -29.497 -12.631 1.00 76.38 244 GLY A O 1
ATOM 1958 N N . GLN A 1 245 ? 26.654 -30.035 -14.739 1.00 83.94 245 GLN A N 1
ATOM 1959 C CA . GLN A 1 245 ? 27.312 -31.344 -14.839 1.00 83.94 245 GLN A CA 1
ATOM 1960 C C . GLN A 1 245 ? 26.854 -32.283 -13.711 1.00 83.94 245 GLN A C 1
ATOM 1962 O O . GLN A 1 245 ? 27.669 -32.863 -12.983 1.00 83.94 245 GLN A O 1
ATOM 1967 N N . ARG A 1 246 ? 25.533 -32.419 -13.531 1.00 89.12 246 ARG A N 1
ATOM 1968 C CA . ARG A 1 246 ? 24.914 -33.201 -12.444 1.00 89.12 246 ARG A CA 1
ATOM 1969 C C . ARG A 1 246 ? 23.935 -34.233 -12.984 1.00 89.12 246 ARG A C 1
ATOM 1971 O O . ARG A 1 246 ? 23.256 -34.017 -13.979 1.00 89.12 246 ARG A O 1
ATOM 1978 N N . VAL A 1 247 ? 23.848 -35.357 -12.287 1.00 91.19 247 VAL A N 1
ATOM 1979 C CA . VAL A 1 247 ? 22.888 -36.431 -12.546 1.00 91.19 247 VAL A CA 1
ATOM 1980 C C . VAL A 1 247 ? 21.867 -36.441 -11.423 1.00 91.19 247 VAL A C 1
ATOM 1982 O O . VAL A 1 247 ? 22.242 -36.452 -10.247 1.00 91.19 247 VAL A O 1
ATOM 1985 N N . ILE A 1 248 ? 20.593 -36.469 -11.800 1.00 91.25 248 ILE A N 1
ATOM 1986 C CA . ILE A 1 248 ? 19.454 -36.611 -10.900 1.00 91.25 248 ILE A CA 1
ATOM 1987 C C . ILE A 1 248 ? 18.969 -38.054 -11.011 1.00 91.25 248 ILE A C 1
ATOM 1989 O O . ILE A 1 248 ? 18.668 -38.542 -12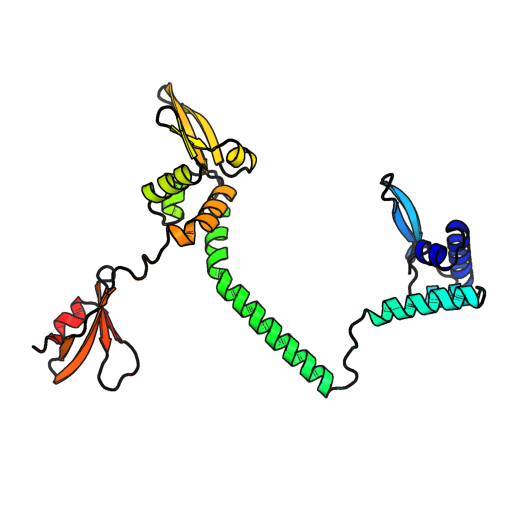.103 1.00 91.25 248 ILE A O 1
ATOM 1993 N N . TYR A 1 249 ? 18.924 -38.762 -9.888 1.00 91.62 249 TYR A N 1
ATOM 1994 C CA . TYR A 1 249 ? 18.553 -40.171 -9.845 1.00 91.62 249 TYR A CA 1
ATOM 1995 C C . TYR A 1 249 ? 17.763 -40.516 -8.584 1.00 91.62 249 TYR A C 1
ATOM 1997 O O . TYR A 1 249 ? 17.873 -39.856 -7.554 1.00 91.62 249 TYR A O 1
ATOM 2005 N N . ARG A 1 250 ? 16.979 -41.590 -8.639 1.00 91.19 250 ARG A N 1
ATOM 2006 C CA . ARG A 1 250 ? 16.182 -42.105 -7.526 1.00 91.19 250 ARG A CA 1
ATOM 2007 C C . ARG A 1 250 ? 16.675 -43.489 -7.128 1.00 91.19 250 ARG A C 1
ATOM 2009 O O . ARG A 1 250 ? 16.921 -44.343 -7.978 1.00 91.19 250 ARG A O 1
ATOM 2016 N N . ARG A 1 251 ? 16.814 -43.726 -5.824 1.00 87.62 251 ARG A N 1
ATOM 2017 C CA . ARG A 1 251 ? 17.153 -45.046 -5.276 1.00 87.62 251 ARG A CA 1
ATOM 2018 C C . ARG A 1 251 ? 15.877 -45.774 -4.861 1.00 87.62 251 ARG A C 1
ATOM 2020 O O . ARG A 1 251 ? 14.950 -45.153 -4.347 1.00 87.62 251 ARG A O 1
ATOM 2027 N N . ARG A 1 252 ? 15.837 -47.094 -5.044 1.00 80.06 252 ARG A N 1
ATOM 2028 C CA . ARG A 1 252 ? 14.719 -47.930 -4.585 1.00 80.06 252 ARG A CA 1
ATOM 2029 C C . ARG A 1 252 ? 14.538 -47.779 -3.065 1.00 80.06 252 ARG A C 1
ATOM 2031 O O . ARG A 1 252 ? 15.480 -48.023 -2.317 1.00 80.06 252 ARG A O 1
ATOM 2038 N N . GLY A 1 253 ? 13.346 -47.363 -2.632 1.00 78.56 253 GLY A N 1
ATOM 2039 C CA . GLY A 1 253 ? 13.017 -47.120 -1.219 1.00 78.56 253 GLY A CA 1
ATOM 2040 C C . GLY A 1 253 ? 13.369 -45.724 -0.688 1.00 78.56 253 GLY A C 1
ATOM 2041 O O . GLY A 1 253 ? 13.270 -45.507 0.514 1.00 78.56 253 GLY A O 1
ATOM 2042 N N . CYS A 1 254 ? 13.791 -44.793 -1.550 1.00 74.31 254 CYS A N 1
ATOM 2043 C CA . CYS A 1 254 ? 13.953 -43.385 -1.194 1.00 74.31 254 CYS A CA 1
ATOM 2044 C C . CYS A 1 254 ? 12.911 -42.545 -1.938 1.00 74.31 254 CYS A C 1
ATOM 2046 O O . CYS A 1 254 ? 12.874 -42.559 -3.170 1.00 74.31 254 CYS A O 1
ATOM 2048 N N . ASP A 1 255 ? 12.109 -41.794 -1.186 1.00 71.75 255 ASP A N 1
ATOM 2049 C CA . ASP A 1 255 ? 11.050 -40.937 -1.734 1.00 71.75 255 ASP A CA 1
ATOM 2050 C C . ASP A 1 255 ? 11.584 -39.608 -2.297 1.00 71.75 255 ASP A C 1
ATOM 2052 O O . ASP A 1 255 ? 10.847 -38.856 -2.931 1.00 71.75 255 ASP A O 1
ATOM 2056 N N . TRP A 1 256 ? 12.879 -39.328 -2.113 1.00 79.50 256 TRP A N 1
ATOM 2057 C CA . TRP A 1 256 ? 13.529 -38.088 -2.538 1.00 79.50 256 TRP A CA 1
ATOM 2058 C C . TRP A 1 256 ? 14.474 -38.312 -3.721 1.00 79.50 256 TRP A C 1
ATOM 2060 O O . TRP A 1 256 ? 15.138 -39.348 -3.844 1.00 79.50 256 TRP A O 1
ATOM 2070 N N . GLU A 1 257 ? 14.577 -37.302 -4.580 1.00 86.56 257 GLU A N 1
ATOM 2071 C CA . GLU A 1 257 ? 15.518 -37.288 -5.697 1.00 86.56 257 GLU A CA 1
ATOM 2072 C C . GLU A 1 257 ? 16.934 -37.000 -5.195 1.00 86.56 257 GLU A C 1
ATOM 2074 O O . GLU A 1 257 ? 17.178 -36.068 -4.429 1.00 86.56 257 GLU A O 1
ATOM 2079 N N . CYS A 1 258 ? 17.882 -37.833 -5.612 1.00 85.56 258 CYS A N 1
ATOM 2080 C CA . CYS A 1 258 ? 19.288 -37.696 -5.271 1.00 85.56 258 CYS A CA 1
ATOM 2081 C C . CYS A 1 258 ? 20.024 -36.998 -6.415 1.00 85.56 258 CYS A C 1
ATOM 2083 O O . CYS A 1 258 ? 19.809 -37.310 -7.585 1.00 85.56 258 CYS A O 1
ATOM 2085 N N . VAL A 1 259 ? 20.947 -36.097 -6.076 1.00 88.56 259 VAL A N 1
ATOM 2086 C CA . VAL A 1 259 ? 21.772 -35.376 -7.053 1.00 88.56 259 VAL A CA 1
ATOM 2087 C C . VAL A 1 259 ? 23.241 -35.692 -6.805 1.00 88.56 259 VAL A C 1
ATOM 2089 O O . VAL A 1 259 ? 23.710 -35.651 -5.668 1.00 88.56 259 VAL A O 1
ATOM 2092 N N . ALA A 1 260 ? 23.985 -36.002 -7.864 1.00 87.06 260 ALA A N 1
ATOM 2093 C CA . ALA A 1 260 ? 25.434 -36.173 -7.794 1.00 87.06 260 ALA A CA 1
ATOM 2094 C C . ALA A 1 260 ? 26.134 -35.499 -8.981 1.00 87.06 260 ALA A C 1
ATOM 2096 O O . ALA A 1 260 ? 25.579 -35.480 -10.079 1.00 87.06 260 ALA A O 1
ATOM 2097 N N . PRO A 1 261 ? 27.372 -35.001 -8.812 1.00 90.50 261 PRO A N 1
ATOM 2098 C CA . PRO A 1 261 ? 28.197 -34.600 -9.945 1.00 90.50 261 PRO A CA 1
ATOM 2099 C C . PRO A 1 261 ? 28.379 -35.765 -10.925 1.00 90.50 261 PRO A C 1
ATOM 2101 O O . PRO A 1 261 ? 28.660 -36.893 -10.505 1.00 90.50 261 PRO A O 1
ATOM 2104 N N . LEU A 1 262 ? 28.269 -35.494 -12.226 1.00 89.12 262 LEU A N 1
ATOM 2105 C CA . LEU A 1 262 ? 28.330 -36.497 -13.292 1.00 89.12 262 LEU A CA 1
ATOM 2106 C C . LEU A 1 262 ? 29.585 -37.363 -13.203 1.00 89.12 262 LEU A C 1
ATOM 2108 O O . LEU A 1 262 ? 29.515 -38.580 -13.361 1.00 89.12 262 LEU A O 1
ATOM 2112 N N . ILE A 1 263 ? 30.728 -36.740 -12.915 1.00 85.94 263 ILE A N 1
ATOM 2113 C CA . ILE A 1 263 ? 32.012 -37.431 -12.783 1.00 85.94 263 ILE A CA 1
ATOM 2114 C C . ILE A 1 263 ? 32.000 -38.459 -11.644 1.00 85.94 263 ILE A C 1
ATOM 2116 O O . ILE A 1 263 ? 32.478 -39.578 -11.813 1.00 85.94 263 ILE A O 1
ATOM 2120 N N . VAL A 1 264 ? 31.389 -38.116 -10.507 1.00 87.75 264 VAL A N 1
ATOM 2121 C CA . VAL A 1 264 ? 31.269 -39.013 -9.349 1.00 87.75 264 VAL A CA 1
ATOM 2122 C C . VAL A 1 264 ? 30.280 -40.133 -9.648 1.00 87.75 264 VAL A C 1
ATOM 2124 O O . VAL A 1 264 ? 30.526 -41.283 -9.285 1.00 87.75 264 VAL A O 1
ATOM 2127 N N . PHE A 1 265 ? 29.176 -39.810 -10.324 1.00 91.62 265 PHE A N 1
ATOM 2128 C CA . PHE A 1 265 ? 28.162 -40.788 -10.697 1.00 91.62 265 PHE A CA 1
ATOM 2129 C C . PHE A 1 265 ? 28.725 -41.828 -11.675 1.00 91.62 265 PHE A C 1
ATOM 2131 O O . PHE A 1 265 ? 28.671 -43.022 -11.392 1.00 91.62 265 PHE A O 1
ATOM 2138 N N . ARG A 1 266 ? 29.378 -41.389 -12.761 1.00 89.38 266 ARG A N 1
ATOM 2139 C CA . ARG A 1 266 ? 30.011 -42.275 -13.757 1.00 89.38 266 ARG A CA 1
ATOM 2140 C C . ARG A 1 266 ? 31.135 -43.141 -13.184 1.00 89.38 266 ARG A C 1
ATOM 2142 O O . ARG A 1 266 ? 31.370 -44.233 -13.687 1.00 89.38 266 ARG A O 1
ATOM 2149 N N . ALA A 1 267 ? 31.830 -42.674 -12.146 1.00 90.06 267 ALA A N 1
ATOM 2150 C CA . ALA A 1 267 ? 32.865 -43.465 -11.480 1.00 90.06 267 ALA A CA 1
ATOM 2151 C C . ALA A 1 267 ? 32.286 -44.629 -10.657 1.00 90.06 267 ALA A C 1
ATOM 2153 O O . ALA A 1 267 ? 32.948 -45.653 -10.489 1.00 90.06 267 ALA A O 1
ATOM 2154 N N . LYS A 1 268 ? 31.068 -44.469 -10.123 1.00 90.25 268 LYS A N 1
ATOM 2155 C CA . LYS A 1 268 ? 30.451 -45.425 -9.191 1.00 90.25 268 LYS A CA 1
ATOM 2156 C C . LYS A 1 268 ? 29.418 -46.338 -9.840 1.00 90.25 268 LYS A C 1
ATOM 2158 O O . LYS A 1 268 ? 29.263 -47.461 -9.373 1.00 90.25 268 LYS A O 1
ATOM 2163 N N . PHE A 1 269 ? 28.741 -45.866 -10.881 1.00 92.12 269 PHE A N 1
ATOM 2164 C CA . PHE A 1 269 ? 27.580 -46.518 -11.471 1.00 92.12 269 PHE A CA 1
ATOM 2165 C C . PHE A 1 269 ? 27.796 -46.844 -12.952 1.00 92.12 269 PHE A C 1
ATOM 2167 O O . PHE A 1 269 ? 28.418 -46.073 -13.687 1.00 92.12 269 PHE A O 1
ATOM 2174 N N . ARG A 1 270 ? 27.251 -47.976 -13.402 1.00 91.19 270 ARG A N 1
ATOM 2175 C CA . ARG A 1 270 ? 27.240 -48.418 -14.805 1.00 91.19 270 ARG A CA 1
ATOM 2176 C C . ARG A 1 270 ? 25.806 -48.630 -15.274 1.00 91.19 270 ARG A C 1
ATOM 2178 O O . ARG A 1 270 ? 24.963 -49.041 -14.490 1.00 91.19 270 ARG A O 1
ATOM 2185 N N . GLU A 1 271 ? 25.535 -48.308 -16.533 1.00 89.81 271 GLU A N 1
ATOM 2186 C CA . GLU A 1 271 ? 24.198 -48.445 -17.120 1.00 89.81 271 GLU A CA 1
ATOM 2187 C C . GLU A 1 271 ? 23.829 -49.924 -17.252 1.00 89.81 271 GLU A C 1
ATOM 2189 O O . GLU A 1 271 ? 24.612 -50.714 -17.786 1.00 89.81 271 GLU A O 1
ATOM 2194 N N . VAL A 1 272 ? 22.644 -50.280 -16.763 1.00 88.38 272 VAL A N 1
ATOM 2195 C CA . VAL A 1 272 ? 22.057 -51.610 -16.919 1.00 88.38 272 VAL A CA 1
ATOM 2196 C C . VAL A 1 272 ? 21.293 -51.595 -18.239 1.00 88.38 272 VAL A C 1
ATOM 2198 O O . VAL A 1 272 ? 20.344 -50.826 -18.391 1.00 88.38 272 VAL A O 1
ATOM 2201 N N . LYS A 1 273 ? 21.759 -52.382 -19.211 1.00 72.44 273 LYS A N 1
ATOM 2202 C CA . LYS A 1 273 ? 21.086 -52.555 -20.504 1.00 72.44 273 LYS A CA 1
ATOM 2203 C C . LYS A 1 273 ? 20.003 -53.618 -20.432 1.00 72.44 273 LYS A C 1
ATOM 2205 O O . LYS A 1 273 ? 20.231 -54.621 -19.723 1.00 72.44 273 LYS A O 1
#

InterPro domains:
  IPR005039 Antirepressor protein, C-terminal [PF03374] (111-208)
  IPR014054 Bacteriophage regulatory protein, Rha family [PF09669] (1-81)
  IPR025317 Protein of unknown function DUF4222 [PF13973] (222-273)

Organism: NCBI:txid1347341

Sequence (273 aa):
MSSREIAALTQKRHFDVMRDIERMFEQLGEDPQGCAQNFVHPQNSQQYREYQLDREHTECLITGYSATLRMRIIRRLRELEGTTAPLPQTLPEALRLAADMAEQNAQLTRKVHEDAPKVAFVEHYVETGGAKGLRETAKILNMPEKAMIDALIRDKVLFRLSGNLLPHALRQRDGLFIVKTGTSDFGHAFTQTRVTPKGVQWIATRYASELMGDDMQKNIQTLDRLYEDQRGIIVNVIGYDHDGQRVIYRRRGCDWECVAPLIVFRAKFREVK

pLDDT: mean 83.51, std 12.63, range [43.69, 96.81]